Protein AF-A0A661BWH3-F1 (afdb_monomer)

Structure (mmCIF, N/CA/C/O backbone):
data_AF-A0A661BWH3-F1
#
_entry.id   AF-A0A661BWH3-F1
#
loop_
_atom_site.group_PDB
_atom_site.id
_atom_site.type_symbol
_atom_site.label_atom_id
_atom_site.label_alt_id
_atom_site.label_comp_id
_atom_site.label_asym_id
_atom_site.label_entity_id
_atom_site.label_seq_id
_atom_site.pdbx_PDB_ins_code
_atom_site.Cartn_x
_atom_site.Cartn_y
_atom_site.Cartn_z
_atom_site.occupancy
_atom_site.B_iso_or_equiv
_atom_site.auth_seq_id
_atom_site.auth_comp_id
_atom_site.auth_asym_id
_atom_site.auth_atom_id
_atom_site.pdbx_PDB_model_num
ATOM 1 N N . ILE A 1 1 ? 7.212 3.006 22.460 1.00 52.12 1 ILE A N 1
ATOM 2 C CA . ILE A 1 1 ? 6.122 2.023 22.640 1.00 52.12 1 ILE A CA 1
ATOM 3 C C . ILE A 1 1 ? 6.331 0.949 21.580 1.00 52.12 1 ILE A C 1
ATOM 5 O O . ILE A 1 1 ? 6.373 1.322 20.409 1.00 52.12 1 ILE A O 1
ATOM 9 N N . PRO A 1 2 ? 6.597 -0.314 21.955 1.00 55.12 2 PRO A N 1
ATOM 10 C CA . PRO A 1 2 ? 6.729 -1.405 20.990 1.00 55.12 2 PRO A CA 1
ATOM 11 C C . PRO A 1 2 ? 5.428 -1.551 20.197 1.00 55.12 2 PRO A C 1
ATOM 13 O O . PRO A 1 2 ? 4.349 -1.374 20.763 1.00 55.12 2 PRO A O 1
ATOM 16 N N . SER A 1 3 ? 5.517 -1.879 18.909 1.00 50.41 3 SER A N 1
ATOM 17 C CA . SER A 1 3 ? 4.348 -2.105 18.041 1.00 50.41 3 SER A CA 1
ATOM 18 C C . SER A 1 3 ? 3.361 -3.124 18.624 1.00 50.41 3 SER A C 1
ATOM 20 O O . SER A 1 3 ? 2.155 -3.008 18.409 1.00 50.41 3 SER A O 1
ATOM 22 N N . ASP A 1 4 ? 3.874 -4.057 19.429 1.00 53.78 4 ASP A N 1
ATOM 23 C CA . ASP A 1 4 ? 3.129 -5.093 20.141 1.00 53.78 4 ASP A CA 1
ATOM 24 C C . ASP A 1 4 ? 2.122 -4.541 21.163 1.00 53.78 4 ASP A C 1
ATOM 26 O O . ASP A 1 4 ? 1.112 -5.184 21.431 1.00 53.78 4 ASP A O 1
ATOM 30 N N . TYR A 1 5 ? 2.342 -3.339 21.710 1.00 62.94 5 TYR A N 1
ATOM 31 C CA . TYR A 1 5 ? 1.493 -2.776 22.769 1.00 62.94 5 TYR A CA 1
ATOM 32 C C . TYR A 1 5 ? 0.045 -2.539 22.312 1.00 62.94 5 TYR A C 1
ATOM 34 O O . TYR A 1 5 ? -0.905 -2.794 23.052 1.00 62.94 5 TYR A O 1
ATOM 42 N N . TYR A 1 6 ? -0.139 -2.067 21.079 1.00 60.41 6 TYR A N 1
ATOM 43 C CA . TYR A 1 6 ? -1.466 -1.730 20.553 1.00 60.41 6 TYR A CA 1
ATOM 44 C C . TYR A 1 6 ? -2.225 -2.959 20.050 1.00 60.41 6 TYR A C 1
ATOM 46 O O . TYR A 1 6 ? -3.440 -3.067 20.220 1.00 60.41 6 TYR A O 1
ATOM 54 N N . CYS A 1 7 ? -1.495 -3.921 19.495 1.00 65.94 7 CYS A N 1
ATOM 55 C CA . CYS A 1 7 ? -2.028 -5.232 19.147 1.00 65.94 7 CYS A CA 1
ATOM 56 C C . CYS A 1 7 ? -2.485 -6.012 20.381 1.00 65.94 7 CYS A C 1
ATOM 58 O O . CYS A 1 7 ? -3.556 -6.608 20.379 1.00 65.94 7 CYS A O 1
ATOM 60 N N . TYR A 1 8 ? -1.725 -5.920 21.473 1.00 57.06 8 TYR A N 1
ATOM 61 C CA . TYR A 1 8 ? -2.091 -6.523 22.748 1.00 57.06 8 TYR A CA 1
ATOM 62 C C . TYR A 1 8 ? -3.403 -5.954 23.318 1.00 57.06 8 TYR A C 1
ATOM 64 O O . TYR A 1 8 ? -4.205 -6.692 23.885 1.00 57.06 8 TYR A O 1
ATOM 72 N N . LYS A 1 9 ? -3.666 -4.651 23.136 1.00 60.38 9 LYS A N 1
ATOM 73 C CA . LYS A 1 9 ? -4.905 -4.009 23.611 1.00 60.38 9 LYS A CA 1
ATOM 74 C C . LYS A 1 9 ? -6.133 -4.254 22.728 1.00 60.38 9 LYS A C 1
ATOM 76 O O . LYS A 1 9 ? -7.235 -4.290 23.262 1.00 60.38 9 LYS A O 1
ATOM 81 N N . SER A 1 10 ? -5.967 -4.424 21.416 1.00 60.12 10 SER A N 1
ATOM 82 C CA . SER A 1 10 ? -7.090 -4.558 20.466 1.00 60.12 10 SER A CA 1
ATOM 83 C C . SER A 1 10 ? -7.701 -5.966 20.390 1.00 60.12 10 SER A C 1
ATOM 85 O O . SER A 1 10 ? -8.632 -6.167 19.623 1.00 60.12 10 SER A O 1
ATOM 87 N N . LYS A 1 11 ? -7.234 -6.931 21.203 1.00 61.91 11 LYS A N 1
ATOM 88 C CA . LYS A 1 11 ? -7.643 -8.358 21.268 1.00 61.91 11 LYS A CA 1
ATOM 89 C C . LYS A 1 11 ? -7.495 -9.171 19.970 1.00 61.91 11 LYS A C 1
ATOM 91 O O . LYS A 1 11 ? -7.250 -10.368 20.067 1.00 61.91 11 LYS A O 1
ATOM 96 N N . THR A 1 12 ? -7.541 -8.553 18.795 1.00 79.31 12 THR A N 1
ATOM 97 C CA . THR A 1 12 ? -7.317 -9.177 17.488 1.00 79.31 12 THR A CA 1
ATOM 98 C C . THR A 1 12 ? -6.720 -8.146 16.532 1.00 79.31 12 THR A C 1
ATOM 100 O O . THR A 1 12 ? -7.437 -7.356 15.929 1.00 79.31 12 THR A O 1
ATOM 103 N N . CYS A 1 13 ? -5.397 -8.120 16.396 1.00 86.56 13 CYS A N 1
ATOM 104 C CA . CYS A 1 13 ? -4.747 -7.396 15.305 1.00 86.56 13 CYS A CA 1
ATOM 105 C C . CYS A 1 13 ? -4.029 -8.399 14.399 1.00 86.56 13 CYS A C 1
ATOM 107 O O . CYS A 1 13 ? -3.525 -9.422 14.869 1.00 86.56 13 CYS A O 1
ATOM 109 N N . GLU A 1 14 ? -3.909 -8.056 13.125 1.00 90.81 14 GLU A N 1
ATOM 110 C CA . GLU A 1 14 ? -3.036 -8.743 12.178 1.00 90.81 14 GLU A CA 1
ATOM 111 C C . GLU A 1 14 ? -1.963 -7.774 11.702 1.00 90.81 14 GLU A C 1
ATOM 113 O O . GLU A 1 14 ? -2.196 -6.570 11.594 1.00 90.81 14 GLU A O 1
ATOM 118 N N . ARG A 1 15 ? -0.759 -8.283 11.447 1.00 91.12 15 ARG A N 1
ATOM 119 C CA . ARG A 1 15 ? 0.363 -7.467 10.987 1.00 91.12 15 ARG A CA 1
ATOM 120 C C . ARG A 1 15 ? 1.208 -8.211 9.980 1.00 91.12 15 ARG A C 1
ATOM 122 O O . ARG A 1 15 ? 1.342 -9.433 10.048 1.00 91.12 15 ARG A O 1
ATOM 129 N N . GLY A 1 16 ? 1.871 -7.448 9.131 1.00 93.31 16 GLY A N 1
ATOM 130 C CA . GLY A 1 16 ? 2.814 -7.998 8.183 1.00 93.31 16 GLY A CA 1
ATOM 131 C C . GLY A 1 16 ? 3.586 -6.922 7.452 1.00 93.31 16 GLY A C 1
ATOM 132 O O . GLY A 1 16 ? 3.469 -5.727 7.731 1.00 93.31 16 GLY A O 1
ATOM 133 N N . THR A 1 17 ? 4.392 -7.395 6.515 1.00 96.00 17 THR A N 1
ATOM 134 C CA . THR A 1 17 ? 5.105 -6.572 5.550 1.00 96.00 17 THR A CA 1
ATOM 135 C C . THR A 1 17 ? 4.737 -7.043 4.154 1.00 96.00 17 THR A C 1
ATOM 137 O O . THR A 1 17 ? 4.594 -8.252 3.923 1.00 96.00 17 THR A O 1
ATOM 140 N N . THR A 1 18 ? 4.553 -6.093 3.239 1.00 97.12 18 THR A N 1
ATOM 141 C CA . THR A 1 18 ? 4.164 -6.370 1.852 1.00 97.12 18 THR A CA 1
ATOM 142 C C . THR A 1 18 ? 4.810 -5.369 0.914 1.00 97.12 18 THR A C 1
ATOM 144 O O . THR A 1 18 ? 4.736 -4.159 1.138 1.00 97.12 18 THR A O 1
ATOM 147 N N . THR A 1 19 ? 5.418 -5.871 -0.161 1.00 97.00 19 THR A N 1
ATOM 148 C CA . THR A 1 19 ? 5.885 -5.030 -1.262 1.00 97.00 19 THR A CA 1
ATOM 149 C C . THR A 1 19 ? 4.802 -4.920 -2.329 1.00 97.00 19 THR A C 1
ATOM 151 O O . THR A 1 19 ? 4.602 -5.853 -3.104 1.00 97.00 19 THR A O 1
ATOM 154 N N . VAL A 1 20 ? 4.124 -3.771 -2.414 1.00 94.69 20 VAL A N 1
ATOM 155 C CA . VAL A 1 20 ? 3.158 -3.501 -3.490 1.00 94.69 20 VAL A CA 1
ATOM 156 C C . VAL A 1 20 ? 3.921 -3.152 -4.768 1.00 94.69 20 VAL A C 1
ATOM 158 O O . VAL A 1 20 ? 4.823 -2.306 -4.786 1.00 94.69 20 VAL A O 1
ATOM 161 N N . LEU A 1 21 ? 3.591 -3.850 -5.853 1.00 93.00 21 LEU A N 1
ATOM 162 C CA . LEU A 1 21 ? 4.326 -3.759 -7.110 1.00 93.00 21 LEU A CA 1
ATOM 163 C C . LEU A 1 21 ? 4.016 -2.459 -7.857 1.00 93.00 21 LEU A C 1
ATOM 165 O O . LEU A 1 21 ? 2.874 -2.037 -7.838 1.00 93.00 21 LEU A O 1
ATOM 169 N N . GLY A 1 22 ? 4.993 -1.891 -8.578 1.00 86.44 22 GLY A N 1
ATOM 170 C CA . GLY A 1 22 ? 4.876 -0.724 -9.475 1.00 86.44 22 GLY A CA 1
ATOM 171 C C . GLY A 1 22 ? 3.487 -0.098 -9.665 1.00 86.44 22 GLY A C 1
ATOM 172 O O . GLY A 1 22 ? 3.149 0.854 -8.978 1.00 86.44 22 GLY A O 1
ATOM 173 N N . THR A 1 23 ? 2.711 -0.590 -10.632 1.00 87.31 23 THR A N 1
ATOM 174 C CA . THR A 1 23 ? 1.285 -0.251 -10.754 1.00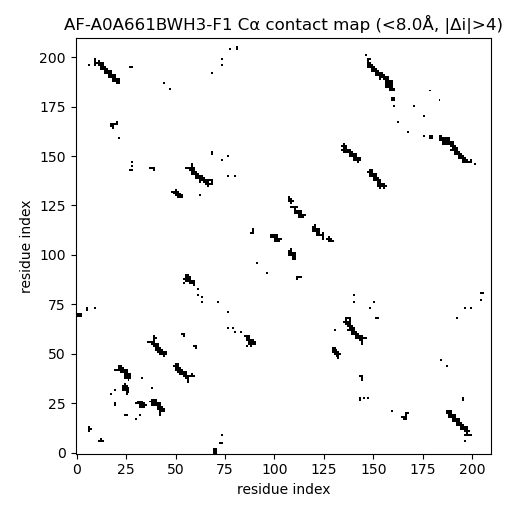 87.31 23 THR A CA 1
ATOM 175 C C . THR A 1 23 ? 0.482 -1.494 -10.407 1.00 87.31 23 THR A C 1
ATOM 177 O O . THR A 1 23 ? 0.499 -2.448 -11.185 1.00 87.31 23 THR A O 1
ATOM 180 N N . TRP A 1 24 ? -0.167 -1.512 -9.243 1.00 90.44 24 TRP A N 1
ATOM 181 C CA . TRP A 1 24 ? -0.857 -2.702 -8.737 1.00 90.44 24 TRP A CA 1
ATOM 182 C C . TRP A 1 24 ? -1.952 -2.350 -7.726 1.00 90.44 24 TRP A C 1
ATOM 184 O O . TRP A 1 24 ? -1.979 -1.243 -7.188 1.00 90.44 24 TRP A O 1
ATOM 194 N N . GLN A 1 25 ? -2.850 -3.299 -7.473 1.00 91.56 25 GLN A N 1
ATOM 195 C CA . GLN A 1 25 ? -3.913 -3.185 -6.476 1.00 91.56 25 GLN A CA 1
ATOM 196 C C . GLN A 1 25 ? -3.675 -4.146 -5.301 1.00 91.56 25 GLN A C 1
ATOM 198 O O . GLN A 1 25 ? -3.133 -5.238 -5.473 1.00 91.56 25 GLN A O 1
ATOM 203 N N . TRP A 1 26 ? -4.058 -3.741 -4.096 1.00 94.31 26 TRP A N 1
ATOM 204 C CA . TRP A 1 26 ? -3.809 -4.497 -2.874 1.00 94.31 26 TRP A CA 1
ATOM 205 C C . TRP A 1 26 ? -5.061 -4.565 -2.004 1.00 94.31 26 TRP A C 1
ATOM 207 O O . TRP A 1 26 ? -5.646 -3.538 -1.666 1.00 94.31 26 TRP A O 1
ATOM 217 N N . ASP A 1 27 ? -5.454 -5.789 -1.662 1.00 94.06 27 ASP A N 1
ATOM 218 C CA . ASP A 1 27 ? -6.437 -6.131 -0.635 1.00 94.06 27 ASP A CA 1
ATOM 219 C C . ASP A 1 27 ? -5.676 -6.279 0.693 1.00 94.06 27 ASP A C 1
ATOM 221 O O . ASP A 1 27 ? -4.863 -7.197 0.864 1.00 94.06 27 ASP A O 1
ATOM 225 N N . ILE A 1 28 ? -5.855 -5.305 1.587 1.00 94.38 28 ILE A N 1
ATOM 226 C CA . ILE A 1 28 ? -5.128 -5.208 2.859 1.00 94.38 28 ILE A CA 1
ATOM 227 C C . ILE A 1 28 ? -5.637 -6.279 3.819 1.00 94.38 28 ILE A C 1
ATOM 229 O O . ILE A 1 28 ? -4.840 -6.882 4.540 1.00 94.38 28 ILE A O 1
ATOM 233 N N . ASP A 1 29 ? -6.946 -6.532 3.804 1.00 91.38 29 ASP A N 1
ATOM 234 C CA . ASP A 1 29 ? -7.612 -7.472 4.701 1.00 91.38 29 ASP A CA 1
ATOM 235 C C . ASP A 1 29 ? -7.121 -8.907 4.526 1.00 91.38 29 ASP A C 1
ATOM 237 O O . ASP A 1 29 ? -6.934 -9.620 5.512 1.00 91.38 29 ASP A O 1
ATOM 241 N N . THR A 1 30 ? -6.896 -9.336 3.286 1.00 91.75 30 THR A N 1
ATOM 242 C CA . THR A 1 30 ? -6.384 -10.680 2.969 1.00 91.75 30 THR A CA 1
ATOM 243 C C . THR A 1 30 ? -4.885 -10.696 2.683 1.00 91.75 30 THR A C 1
ATOM 245 O O . THR A 1 30 ? -4.292 -11.761 2.489 1.00 91.75 30 THR A O 1
ATOM 248 N N . ASN A 1 31 ? -4.264 -9.516 2.656 1.00 93.88 31 ASN A N 1
ATOM 249 C CA . ASN A 1 31 ? -2.898 -9.295 2.213 1.00 93.88 31 ASN A CA 1
ATOM 250 C C . ASN A 1 31 ? -2.608 -9.892 0.819 1.00 93.88 31 ASN A C 1
ATOM 252 O O . ASN A 1 31 ? -1.592 -10.564 0.606 1.00 93.88 31 ASN A O 1
ATOM 256 N N . GLN A 1 32 ? -3.501 -9.653 -0.142 1.00 93.19 32 GLN A N 1
ATOM 257 C CA . GLN A 1 32 ? -3.372 -10.172 -1.503 1.00 93.19 32 GLN A CA 1
ATOM 258 C C . GLN A 1 32 ? -3.184 -9.062 -2.530 1.00 93.19 32 GLN A C 1
ATOM 260 O O . GLN A 1 32 ? -3.941 -8.098 -2.615 1.00 93.19 32 GLN A O 1
ATOM 265 N N . LEU A 1 33 ? -2.154 -9.225 -3.354 1.00 90.56 33 LEU A N 1
ATOM 266 C CA . LEU A 1 33 ? -1.897 -8.380 -4.510 1.00 90.56 33 LEU A CA 1
ATOM 267 C C . LEU A 1 33 ? -2.670 -8.926 -5.709 1.00 90.56 33 LEU A C 1
ATOM 269 O O . LEU A 1 33 ? -2.165 -9.775 -6.442 1.00 90.56 33 LEU A O 1
ATOM 273 N N . ALA A 1 34 ? -3.874 -8.418 -5.934 1.00 81.62 34 ALA A N 1
ATOM 274 C CA . ALA A 1 34 ? -4.769 -8.883 -6.986 1.00 81.62 34 ALA A CA 1
ATOM 275 C C . ALA A 1 34 ? -5.435 -7.705 -7.695 1.00 81.62 34 ALA A C 1
ATOM 277 O O . ALA A 1 34 ? -5.480 -6.608 -7.160 1.00 81.62 34 ALA A O 1
ATOM 278 N N . THR A 1 35 ? -5.960 -7.940 -8.894 1.00 73.75 35 THR A N 1
ATOM 279 C CA . THR A 1 35 ? -6.869 -7.011 -9.574 1.00 73.75 35 THR A CA 1
ATOM 280 C C . THR A 1 35 ? -8.298 -7.482 -9.322 1.00 73.75 35 THR A C 1
ATOM 282 O O . THR A 1 35 ? -8.835 -8.314 -10.050 1.00 73.75 35 THR A O 1
ATOM 285 N N . SER A 1 36 ? -8.892 -7.030 -8.219 1.00 75.88 36 SER A N 1
ATOM 286 C CA . SER A 1 36 ? -10.240 -7.433 -7.806 1.00 75.88 36 SER A CA 1
ATOM 287 C C . SER A 1 36 ? -11.021 -6.252 -7.236 1.00 75.88 36 SER A C 1
ATOM 289 O O . SER A 1 36 ? -10.453 -5.282 -6.730 1.00 75.88 36 SER A O 1
ATOM 291 N N . ARG A 1 37 ? -12.352 -6.394 -7.233 1.00 76.06 37 ARG A N 1
ATOM 292 C CA . ARG A 1 37 ? -13.276 -5.474 -6.546 1.00 76.06 37 ARG A CA 1
ATOM 293 C C . ARG A 1 37 ? -13.165 -5.520 -5.018 1.00 76.06 37 ARG A C 1
ATOM 295 O O . ARG A 1 37 ? -13.861 -4.778 -4.341 1.00 76.06 37 ARG A O 1
ATOM 302 N N . THR A 1 38 ? -12.344 -6.419 -4.478 1.00 82.38 38 THR A N 1
ATOM 303 C CA . THR A 1 38 ? -12.094 -6.529 -3.034 1.00 82.38 38 THR A CA 1
ATOM 304 C C . THR A 1 38 ? -10.841 -5.772 -2.613 1.00 82.38 38 THR A C 1
ATOM 306 O O . THR A 1 38 ? -10.538 -5.713 -1.430 1.00 82.38 38 THR A O 1
ATOM 309 N N . THR A 1 39 ? -10.106 -5.171 -3.551 1.00 88.38 39 THR A N 1
ATOM 310 C CA . THR A 1 39 ? -8.899 -4.409 -3.220 1.00 88.38 39 THR A CA 1
ATOM 311 C C . THR A 1 39 ? -9.245 -3.103 -2.517 1.00 88.38 39 THR A C 1
ATOM 313 O O . THR A 1 39 ? -10.277 -2.498 -2.799 1.00 88.38 39 THR A O 1
ATOM 316 N N . ASP A 1 40 ? -8.367 -2.666 -1.619 1.00 90.00 40 ASP A N 1
ATOM 317 C CA . ASP A 1 40 ? -8.525 -1.432 -0.847 1.00 90.00 40 ASP A CA 1
ATOM 318 C C . ASP A 1 40 ? -7.710 -0.287 -1.435 1.00 90.00 40 ASP A C 1
ATOM 320 O O . ASP A 1 40 ? -8.105 0.873 -1.361 1.00 90.00 40 ASP A O 1
ATOM 324 N N . LEU A 1 41 ? -6.542 -0.598 -2.001 1.00 90.50 41 LEU A N 1
ATOM 325 C CA . LEU A 1 41 ? -5.599 0.401 -2.486 1.00 90.50 41 LEU A CA 1
ATOM 326 C C . LEU A 1 41 ? -5.136 0.106 -3.902 1.00 90.50 41 LEU A C 1
ATOM 328 O O . LEU A 1 41 ? -4.761 -1.014 -4.234 1.00 90.50 41 LEU A O 1
ATOM 332 N N . TRP A 1 42 ? -5.041 1.164 -4.696 1.00 89.06 42 TRP A N 1
ATOM 333 C CA . TRP A 1 42 ? -4.282 1.208 -5.931 1.00 89.06 42 TRP A CA 1
ATOM 334 C C . TRP A 1 42 ? -2.999 2.014 -5.718 1.00 89.06 42 TRP A C 1
ATOM 336 O O . TRP A 1 42 ? -3.023 3.175 -5.301 1.00 89.06 42 TRP A O 1
ATOM 346 N N . TRP A 1 43 ? -1.866 1.383 -6.006 1.00 87.56 43 TRP A N 1
ATOM 347 C CA . TRP A 1 43 ? -0.554 2.012 -6.047 1.00 87.56 43 TRP A CA 1
ATOM 348 C C . TRP A 1 43 ? -0.170 2.247 -7.500 1.00 87.56 43 TRP A C 1
ATOM 350 O O . TRP A 1 43 ? -0.253 1.334 -8.325 1.00 87.56 43 TRP A O 1
ATOM 360 N N . SER A 1 44 ? 0.266 3.464 -7.815 1.00 83.69 44 SER A N 1
ATOM 361 C CA . SER A 1 44 ? 0.728 3.798 -9.154 1.00 83.69 44 SER A CA 1
ATOM 362 C C . SER A 1 44 ? 1.939 4.712 -9.147 1.00 83.69 44 SER A C 1
ATOM 364 O O . SER A 1 44 ? 2.067 5.652 -8.361 1.00 83.69 44 SER A O 1
ATOM 366 N N . HIS A 1 45 ? 2.823 4.447 -10.101 1.00 74.88 45 HIS A N 1
ATOM 367 C CA . HIS A 1 45 ? 3.956 5.290 -10.421 1.00 74.88 45 HIS A CA 1
ATOM 368 C C . HIS A 1 45 ? 3.627 6.150 -11.651 1.00 74.88 45 HIS A C 1
ATOM 370 O O . HIS A 1 45 ? 3.974 5.786 -12.780 1.00 74.88 45 HIS A O 1
ATOM 376 N N . THR A 1 46 ? 2.975 7.295 -11.435 1.00 69.31 46 THR A N 1
ATOM 377 C CA . THR A 1 46 ? 2.464 8.182 -12.496 1.00 69.31 46 THR A CA 1
ATOM 378 C C . THR A 1 46 ? 3.579 8.727 -13.398 1.00 69.31 46 THR A C 1
ATOM 380 O O . THR A 1 46 ? 3.437 8.751 -14.620 1.00 69.31 46 THR A O 1
ATOM 383 N N . ASN A 1 47 ? 4.721 9.130 -12.830 1.00 71.06 47 ASN A N 1
ATOM 384 C CA . ASN A 1 47 ? 5.925 9.527 -13.580 1.00 71.06 47 ASN A CA 1
ATOM 385 C C . ASN A 1 47 ? 7.185 9.383 -12.711 1.00 71.06 47 ASN A C 1
ATOM 387 O O . ASN A 1 47 ? 7.096 8.873 -11.606 1.00 71.06 47 ASN A O 1
ATOM 391 N N . HIS A 1 48 ? 8.363 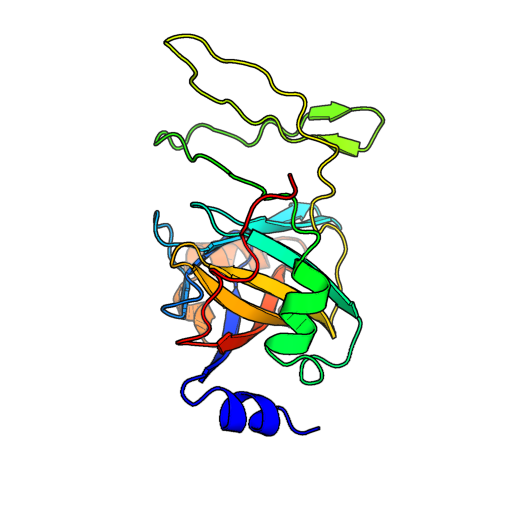9.804 -13.193 1.00 66.81 48 HIS A N 1
ATOM 392 C CA . HIS A 1 48 ? 9.652 9.654 -12.487 1.00 66.81 48 HIS A CA 1
ATOM 393 C C . HIS A 1 48 ? 9.658 10.166 -11.032 1.00 66.81 48 HIS A C 1
ATOM 395 O O . HIS A 1 48 ? 10.391 9.623 -10.204 1.00 66.81 48 HIS A O 1
ATOM 401 N N . ASN A 1 49 ? 8.824 11.161 -10.716 1.00 70.00 49 ASN A N 1
ATOM 402 C CA . ASN A 1 49 ? 8.804 11.837 -9.419 1.00 70.00 49 ASN A CA 1
ATOM 403 C C . ASN A 1 49 ? 7.480 11.662 -8.665 1.00 70.00 49 ASN A C 1
ATOM 405 O O . ASN A 1 49 ? 7.461 11.736 -7.437 1.00 70.00 49 ASN A O 1
ATOM 409 N N . GLU A 1 50 ? 6.387 11.426 -9.386 1.00 72.31 50 GLU A N 1
ATOM 410 C CA . GLU A 1 50 ? 5.042 11.331 -8.833 1.00 72.31 50 GLU A CA 1
ATOM 411 C C . GLU A 1 50 ? 4.629 9.874 -8.648 1.00 72.31 50 GLU A C 1
ATOM 413 O O . GLU A 1 50 ? 4.743 9.027 -9.539 1.00 72.31 50 GLU A O 1
ATOM 418 N N . ARG A 1 51 ? 4.140 9.616 -7.443 1.00 79.44 51 ARG A N 1
ATOM 419 C CA . ARG A 1 51 ? 3.712 8.325 -6.929 1.00 79.44 51 ARG A CA 1
ATOM 420 C C . ARG A 1 51 ? 2.422 8.545 -6.177 1.00 79.44 51 ARG A C 1
ATOM 422 O O . ARG A 1 51 ? 2.344 9.514 -5.429 1.00 79.44 51 ARG A O 1
ATOM 429 N N . GLU A 1 52 ? 1.454 7.668 -6.356 1.00 83.81 52 GLU A N 1
ATOM 430 C CA . GLU A 1 52 ? 0.110 7.870 -5.830 1.00 83.81 52 GLU A CA 1
ATOM 431 C C . GLU A 1 52 ? -0.376 6.589 -5.158 1.00 83.81 52 GLU A C 1
ATOM 433 O O . GLU A 1 52 ? -0.316 5.509 -5.745 1.00 83.81 52 GLU A O 1
ATOM 438 N N . MET A 1 53 ? -0.847 6.723 -3.916 1.00 86.44 53 MET A N 1
ATOM 439 C CA . MET A 1 53 ? -1.710 5.730 -3.277 1.00 86.44 53 MET A CA 1
ATOM 440 C C . MET A 1 53 ? -3.123 6.280 -3.277 1.00 86.44 53 MET A C 1
ATOM 442 O O . MET A 1 53 ? -3.368 7.366 -2.746 1.00 86.44 53 MET A O 1
ATOM 446 N N . VAL A 1 54 ? -4.023 5.525 -3.885 1.00 85.62 54 VAL A N 1
ATOM 447 C CA . VAL A 1 54 ? -5.420 5.896 -4.072 1.00 85.62 54 VAL A CA 1
ATOM 448 C C . VAL A 1 54 ? -6.257 4.782 -3.466 1.00 85.62 54 VAL A C 1
ATOM 450 O O . VAL A 1 54 ? -6.008 3.621 -3.790 1.00 85.62 54 VAL A O 1
ATOM 453 N N . PRO A 1 55 ? -7.215 5.078 -2.580 1.00 86.12 55 PRO A N 1
ATOM 454 C CA . PRO A 1 55 ? -8.107 4.046 -2.110 1.00 86.12 55 PRO A CA 1
ATOM 455 C C . PRO A 1 55 ? -9.142 3.732 -3.195 1.00 86.12 55 PRO A C 1
ATOM 457 O O . PRO A 1 55 ? -9.491 4.591 -4.009 1.00 86.12 55 PRO A O 1
ATOM 460 N N . VAL A 1 56 ? -9.595 2.487 -3.233 1.00 83.31 56 VAL A N 1
ATOM 461 C CA . VAL A 1 56 ? -10.535 1.972 -4.235 1.00 83.31 56 VAL A CA 1
ATOM 462 C C . VAL A 1 56 ? -11.622 1.141 -3.555 1.00 83.31 56 VAL A C 1
ATOM 464 O O . VAL A 1 56 ? -11.496 0.784 -2.386 1.00 83.31 56 VAL A O 1
ATOM 467 N N . ASN A 1 57 ? -12.713 0.865 -4.274 1.00 82.62 57 ASN A N 1
ATOM 468 C CA . ASN A 1 57 ? -13.808 -0.001 -3.818 1.00 82.62 57 ASN A CA 1
ATOM 469 C C . ASN A 1 57 ? -14.415 0.392 -2.456 1.00 82.62 57 ASN A C 1
ATOM 471 O O . ASN A 1 57 ? -14.798 -0.472 -1.676 1.00 82.62 57 ASN A O 1
ATOM 475 N N . GLY A 1 58 ? -14.502 1.691 -2.156 1.00 79.12 58 GLY A N 1
ATOM 476 C CA . GLY A 1 58 ? -15.073 2.190 -0.897 1.00 79.12 58 GLY A CA 1
ATOM 477 C C . GLY A 1 58 ? -14.109 2.214 0.293 1.00 79.12 58 GLY A C 1
ATOM 478 O O . GLY A 1 58 ? -14.527 2.556 1.395 1.00 79.12 58 GLY A O 1
ATOM 479 N N . ALA A 1 59 ? -12.830 1.892 0.086 1.00 85.94 59 ALA A N 1
ATOM 480 C CA . ALA A 1 59 ? -11.804 2.133 1.088 1.00 85.94 59 ALA A CA 1
ATOM 481 C C . ALA A 1 59 ? -11.492 3.633 1.238 1.00 85.94 59 ALA A C 1
ATOM 483 O O . ALA A 1 59 ? -11.791 4.471 0.384 1.00 85.94 59 ALA A O 1
ATOM 484 N N . PHE A 1 60 ? -10.799 3.961 2.320 1.00 86.25 60 PHE A N 1
ATOM 485 C CA . PHE A 1 60 ? -10.468 5.318 2.728 1.00 86.25 60 PHE A CA 1
ATOM 486 C C . PHE A 1 60 ? -9.010 5.388 3.155 1.00 86.25 60 PHE A C 1
ATOM 488 O O . PHE A 1 60 ? -8.542 4.497 3.850 1.00 86.25 60 PHE A O 1
ATOM 495 N N . ILE A 1 61 ? -8.280 6.450 2.800 1.00 88.12 61 ILE A N 1
ATOM 496 C CA . ILE A 1 61 ? -6.884 6.631 3.231 1.00 88.12 61 ILE A CA 1
ATOM 497 C C . ILE A 1 61 ? -6.572 8.087 3.584 1.00 88.12 61 ILE A C 1
ATOM 499 O O . ILE A 1 61 ? -6.969 9.013 2.881 1.00 88.12 61 ILE A O 1
ATOM 503 N N . LYS A 1 62 ? -5.819 8.294 4.668 1.00 87.81 62 LYS A N 1
ATOM 504 C CA . LYS A 1 62 ? -5.321 9.607 5.096 1.00 87.81 62 LYS A CA 1
ATOM 505 C C . LYS A 1 62 ? -3.905 9.479 5.629 1.00 87.81 62 LYS A C 1
ATOM 507 O O . LYS A 1 62 ? -3.612 8.613 6.450 1.00 87.81 62 LYS A O 1
ATOM 512 N N . ARG A 1 63 ? -3.005 10.368 5.207 1.00 88.88 63 ARG A N 1
ATOM 513 C CA . ARG A 1 63 ? -1.682 10.477 5.834 1.00 88.88 63 ARG A CA 1
ATOM 514 C C . ARG A 1 63 ? -1.832 11.122 7.204 1.00 88.88 63 ARG A C 1
ATOM 516 O O . ARG A 1 63 ? -2.337 12.234 7.307 1.00 88.88 63 ARG A O 1
ATOM 523 N N . ILE A 1 64 ? -1.350 10.442 8.236 1.00 88.88 64 ILE A N 1
ATOM 524 C CA . ILE A 1 64 ? -1.503 10.879 9.629 1.00 88.88 64 ILE A CA 1
ATOM 525 C C . ILE A 1 64 ? -0.186 11.300 10.285 1.00 88.88 64 ILE A C 1
ATOM 527 O O . ILE A 1 64 ? -0.213 11.983 11.310 1.00 88.88 64 ILE A O 1
ATOM 531 N N . ALA A 1 65 ? 0.962 10.907 9.717 1.00 89.75 65 ALA A N 1
ATOM 532 C CA . ALA A 1 65 ? 2.272 11.266 10.255 1.00 89.75 65 ALA A CA 1
ATOM 533 C C . ALA A 1 65 ? 3.444 11.086 9.272 1.00 89.75 65 ALA A C 1
ATOM 535 O O . ALA A 1 65 ? 3.319 10.528 8.176 1.00 89.75 65 ALA A O 1
ATOM 536 N N . GLN A 1 66 ? 4.616 11.541 9.725 1.00 90.75 66 GLN A N 1
ATOM 537 C CA . GLN A 1 66 ? 5.931 11.250 9.165 1.00 90.75 66 GLN A CA 1
ATOM 538 C C . GLN A 1 66 ? 6.860 10.769 10.293 1.00 90.75 66 GLN A C 1
ATOM 540 O O . GLN A 1 66 ? 7.136 11.505 11.238 1.00 90.75 66 GLN A O 1
ATOM 545 N N . GLY A 1 67 ? 7.380 9.553 10.158 1.00 85.75 67 GLY A N 1
ATOM 546 C CA . GLY A 1 67 ? 8.193 8.864 11.155 1.00 85.75 67 GLY A CA 1
ATOM 547 C C . GLY A 1 67 ? 7.359 8.125 12.207 1.00 85.75 67 GLY A C 1
ATOM 548 O O . G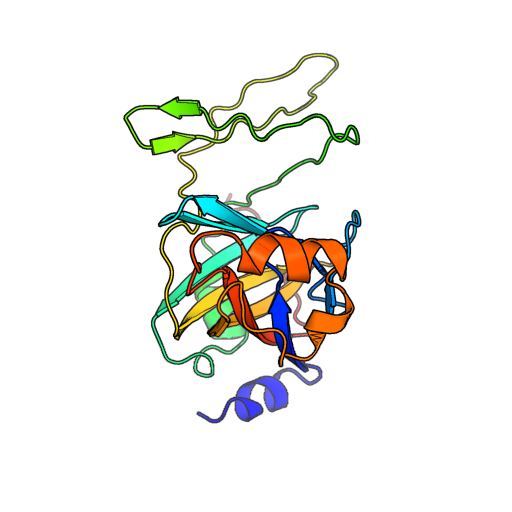LY A 1 67 ? 6.182 8.400 12.416 1.00 85.75 67 GLY A O 1
ATOM 549 N N . GLY A 1 68 ? 7.994 7.172 12.898 1.00 80.75 68 GLY A N 1
ATOM 550 C CA . GLY A 1 68 ? 7.379 6.482 14.033 1.00 80.75 68 GLY A CA 1
ATOM 551 C C . GLY A 1 68 ? 6.198 5.582 13.665 1.00 80.75 68 GLY A C 1
ATOM 552 O O . GLY A 1 68 ? 5.177 5.651 14.342 1.00 80.75 68 GLY A O 1
ATOM 553 N N . CYS A 1 69 ? 6.356 4.719 12.653 1.00 78.19 69 CYS A N 1
ATOM 554 C CA . CYS A 1 69 ? 5.352 3.755 12.173 1.00 78.19 69 CYS A CA 1
ATOM 555 C C . CYS A 1 69 ? 4.529 3.100 13.289 1.00 78.19 69 CYS A C 1
ATOM 557 O O . CYS A 1 69 ? 3.312 2.990 13.206 1.00 78.19 69 CYS A O 1
ATOM 559 N N . TYR A 1 70 ? 5.199 2.700 14.368 1.00 80.00 70 TYR A N 1
ATOM 560 C CA . TYR A 1 70 ? 4.602 1.925 15.449 1.00 80.00 70 TYR A CA 1
ATOM 561 C C . TYR A 1 70 ? 4.034 2.761 16.601 1.00 80.00 70 TYR A C 1
ATOM 563 O O . TYR A 1 70 ? 3.576 2.195 17.589 1.00 80.00 70 TYR A O 1
ATOM 571 N N . LYS A 1 71 ? 4.079 4.096 16.511 1.00 83.19 71 LYS A N 1
ATOM 572 C CA . LYS A 1 71 ? 3.625 4.992 17.587 1.00 83.19 71 LYS A CA 1
ATOM 573 C C . LYS A 1 71 ? 2.106 5.136 17.656 1.00 83.19 71 LYS A C 1
ATOM 575 O O . LYS A 1 71 ? 1.606 5.478 18.720 1.00 83.19 71 LYS A O 1
ATOM 580 N N . TYR A 1 72 ? 1.405 4.878 16.555 1.00 84.00 72 TYR A N 1
ATOM 581 C CA . TYR A 1 72 ? -0.029 5.135 16.417 1.00 84.00 72 TYR A CA 1
ATOM 582 C C . TYR A 1 72 ? -0.820 3.839 16.601 1.00 84.00 72 TYR A C 1
ATOM 584 O O . TYR A 1 72 ? -0.681 2.922 15.784 1.00 84.00 72 TYR A O 1
ATOM 592 N N . GLY A 1 73 ? -1.584 3.753 17.688 1.00 84.25 73 GLY A N 1
ATOM 593 C CA . GLY A 1 73 ? -2.575 2.712 17.920 1.00 84.25 73 GLY A CA 1
ATOM 594 C C . GLY A 1 73 ? -3.930 3.073 17.314 1.00 84.25 73 GLY A C 1
ATOM 595 O O . GLY A 1 73 ? -4.056 4.111 16.665 1.00 84.25 73 GLY A O 1
ATOM 596 N N . PRO A 1 74 ? -4.949 2.219 17.501 1.00 85.00 74 PRO A N 1
ATOM 597 C CA . PRO A 1 74 ? -6.252 2.426 16.878 1.00 85.00 74 PRO A CA 1
ATOM 598 C C . PRO A 1 74 ? -6.923 3.721 17.358 1.00 85.00 74 PRO A C 1
ATOM 600 O O . PRO A 1 74 ? -7.410 4.479 16.530 1.00 85.00 74 PRO A O 1
ATOM 603 N N . ASN A 1 75 ? -6.857 4.049 18.652 1.00 83.31 75 ASN A N 1
ATOM 604 C CA . ASN A 1 75 ? -7.455 5.280 19.183 1.00 83.31 75 ASN A CA 1
ATOM 605 C C . ASN A 1 75 ? -6.776 6.537 18.620 1.00 83.31 75 ASN A C 1
ATOM 607 O O . ASN A 1 75 ? -7.454 7.449 18.160 1.00 83.31 75 ASN A O 1
ATOM 611 N N . GLU A 1 76 ? -5.438 6.568 18.584 1.00 85.75 76 GLU A N 1
ATOM 612 C CA . GLU A 1 76 ? -4.691 7.709 18.041 1.00 85.75 76 GLU A CA 1
ATOM 613 C C . GLU A 1 76 ? -4.888 7.862 16.529 1.00 85.75 76 GLU A C 1
ATOM 615 O O . GLU A 1 76 ? -4.782 8.964 15.987 1.00 85.75 76 GLU A O 1
ATOM 620 N N . ILE A 1 77 ? -5.124 6.749 15.828 1.00 86.00 77 ILE A N 1
ATOM 621 C CA . ILE A 1 77 ? -5.512 6.770 14.422 1.00 86.00 77 ILE A CA 1
ATOM 622 C C . ILE A 1 77 ? -6.905 7.385 14.296 1.00 86.00 77 ILE A C 1
ATOM 624 O O . ILE A 1 77 ? -7.050 8.338 13.537 1.00 86.00 77 ILE A O 1
ATOM 628 N N . MET A 1 78 ? -7.890 6.907 15.059 1.00 81.00 78 MET A N 1
ATOM 629 C CA . MET A 1 78 ? -9.268 7.402 14.996 1.00 81.00 78 MET A CA 1
ATOM 630 C C . MET A 1 78 ? -9.369 8.897 15.285 1.00 81.00 78 MET A C 1
ATOM 632 O O . MET A 1 78 ? -9.965 9.622 14.499 1.00 81.00 78 MET A O 1
ATOM 636 N N . GLU A 1 79 ? -8.677 9.404 16.305 1.00 83.12 79 GLU A N 1
ATOM 637 C CA . GLU A 1 79 ? -8.617 10.849 16.581 1.00 83.12 79 GLU A CA 1
ATOM 638 C C . GLU A 1 79 ? -8.129 11.670 15.376 1.00 83.12 79 GLU A C 1
ATOM 640 O O . GLU A 1 79 ? -8.585 12.786 15.144 1.00 83.12 79 GLU A O 1
ATOM 645 N N . LYS A 1 80 ? -7.209 11.121 14.575 1.00 80.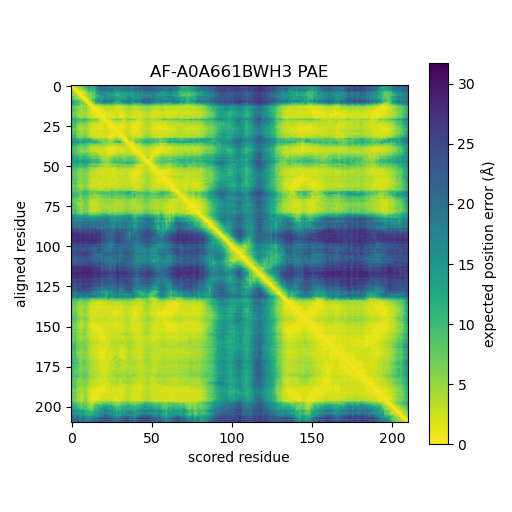44 80 LYS A N 1
ATOM 646 C CA . LYS A 1 80 ? -6.687 11.775 13.361 1.00 80.44 80 LYS A CA 1
ATOM 647 C C . LYS A 1 80 ? -7.578 11.565 12.137 1.00 80.44 80 LYS A C 1
ATOM 649 O O . LYS A 1 80 ? -7.437 12.282 11.136 1.00 80.44 80 LYS A O 1
ATOM 654 N N . VAL A 1 81 ? -8.449 10.568 12.204 1.00 74.44 81 VAL A N 1
ATOM 655 C CA . VAL A 1 81 ? -9.377 10.138 11.160 1.00 74.44 81 VAL A CA 1
ATOM 656 C C . VAL A 1 81 ? -10.750 10.785 11.345 1.00 74.44 81 VAL A C 1
ATOM 658 O O . VAL A 1 81 ? -11.418 10.930 10.342 1.00 74.44 81 VAL A O 1
ATOM 661 N N . ASN A 1 82 ? -11.135 11.279 12.526 1.00 65.56 82 ASN A N 1
ATOM 662 C CA . ASN A 1 82 ? -12.450 11.904 12.769 1.00 65.56 82 ASN A CA 1
ATOM 663 C C . ASN A 1 82 ? -12.794 13.079 11.824 1.00 65.56 82 ASN A C 1
ATOM 665 O O . ASN A 1 82 ? -13.962 13.328 11.567 1.00 65.56 82 ASN A O 1
ATOM 669 N N . ASP A 1 83 ? -11.800 13.732 11.211 1.00 62.62 83 ASP A N 1
ATOM 670 C CA . ASP A 1 83 ? -12.013 14.694 10.113 1.00 62.62 83 ASP A CA 1
ATOM 671 C C . ASP A 1 83 ? -11.986 14.026 8.720 1.00 62.62 83 ASP A C 1
ATOM 673 O O . ASP A 1 83 ? -11.442 14.584 7.757 1.00 62.62 83 ASP A O 1
ATOM 677 N N . PHE A 1 84 ? -12.440 12.778 8.597 1.00 59.97 84 PHE A N 1
ATOM 678 C CA . PHE A 1 84 ? -12.475 12.087 7.313 1.00 59.97 84 PHE A CA 1
ATOM 679 C C . PHE A 1 84 ? -13.578 12.704 6.473 1.00 59.97 84 PHE A C 1
ATOM 681 O O . PHE A 1 84 ? -14.759 12.522 6.737 1.00 59.97 84 PHE A O 1
ATOM 688 N N . THR A 1 85 ? -13.199 13.421 5.42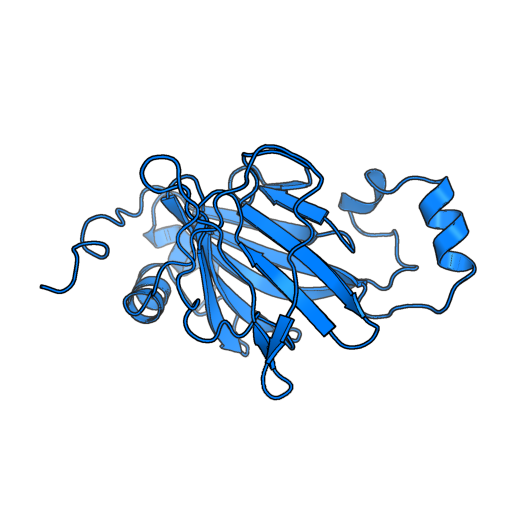0 1.00 49.25 85 THR A N 1
ATOM 689 C CA . THR A 1 85 ? -14.117 13.576 4.296 1.00 49.25 85 THR A CA 1
ATOM 690 C C . THR A 1 85 ? -13.950 12.316 3.443 1.00 49.25 85 THR A C 1
ATOM 692 O O . THR A 1 85 ? -12.859 12.132 2.892 1.00 49.25 85 THR A O 1
ATOM 695 N N . PRO A 1 86 ? -14.944 11.409 3.397 1.00 43.62 86 PRO A N 1
ATOM 696 C CA . PRO A 1 86 ? -14.837 10.167 2.648 1.00 43.62 86 PRO A CA 1
ATOM 697 C C . PRO A 1 86 ? -14.543 10.451 1.173 1.00 43.62 86 PRO A C 1
ATOM 699 O O . PRO A 1 86 ? -15.157 11.318 0.555 1.00 43.62 86 PRO A O 1
ATOM 702 N N . TYR A 1 87 ? -13.591 9.708 0.614 1.00 44.94 87 TYR A N 1
ATOM 703 C CA . TYR A 1 87 ? -13.352 9.651 -0.819 1.00 44.94 87 TYR A CA 1
ATOM 704 C C . TYR A 1 87 ? -13.944 8.344 -1.344 1.00 44.94 87 TYR A C 1
ATOM 706 O O . TYR A 1 87 ? -13.359 7.283 -1.157 1.00 44.94 87 TYR A O 1
ATOM 714 N N . ILE A 1 88 ? -15.131 8.415 -1.945 1.00 43.19 88 ILE A N 1
ATOM 715 C CA . ILE A 1 88 ? -15.784 7.260 -2.568 1.00 43.19 88 ILE A CA 1
ATOM 716 C C . ILE A 1 88 ? -15.360 7.245 -4.033 1.00 43.19 88 ILE A C 1
ATOM 718 O O . ILE A 1 88 ? -15.726 8.147 -4.772 1.00 43.19 88 ILE A O 1
ATOM 722 N N . VAL A 1 89 ? -14.596 6.242 -4.469 1.00 42.06 89 VAL A N 1
ATOM 723 C CA . VAL A 1 89 ? -14.438 5.941 -5.901 1.00 42.06 89 VAL A CA 1
ATOM 724 C C . VAL A 1 89 ? -15.438 4.853 -6.241 1.00 42.06 89 VAL A C 1
ATOM 726 O O . VAL A 1 89 ? -15.189 3.682 -5.955 1.00 42.06 89 VAL A O 1
ATOM 729 N N . GLU A 1 90 ? -16.573 5.224 -6.830 1.00 39.84 90 GLU A N 1
ATOM 730 C CA . GLU A 1 90 ? -17.447 4.235 -7.457 1.00 39.84 90 GLU A CA 1
ATOM 731 C C . GLU A 1 90 ? -16.770 3.739 -8.739 1.00 39.84 90 GLU A C 1
ATOM 733 O O . GLU A 1 90 ? -16.635 4.468 -9.726 1.00 39.84 90 GLU A O 1
ATOM 738 N N . GLU A 1 91 ? -16.284 2.497 -8.718 1.00 43.78 91 GLU A N 1
ATOM 739 C CA . GLU A 1 91 ? -15.737 1.866 -9.913 1.00 43.78 91 GLU A CA 1
ATOM 740 C C . GLU A 1 91 ? -16.903 1.392 -10.794 1.00 43.78 91 GLU A C 1
ATOM 742 O O . GLU A 1 91 ? -17.564 0.385 -10.530 1.00 43.78 91 GLU A O 1
ATOM 747 N N . ASN A 1 92 ? -17.174 2.148 -11.859 1.00 37.50 92 ASN A N 1
ATOM 748 C CA . ASN A 1 92 ? -18.002 1.678 -12.962 1.00 37.50 92 ASN A CA 1
ATOM 749 C C . ASN A 1 92 ? -17.270 0.501 -13.624 1.00 37.50 92 ASN A C 1
ATOM 751 O O . ASN A 1 92 ? -16.070 0.573 -13.880 1.00 37.50 92 ASN A O 1
ATOM 755 N N . THR A 1 93 ? -17.981 -0.591 -13.893 1.00 37.06 93 THR A N 1
ATOM 756 C CA . THR A 1 93 ? -17.438 -1.930 -14.193 1.00 37.06 93 THR A CA 1
ATOM 757 C C . THR A 1 93 ? -16.754 -2.077 -15.558 1.00 37.06 93 THR A C 1
ATOM 759 O O . THR A 1 93 ? -16.638 -3.188 -16.076 1.00 37.06 93 THR A O 1
ATOM 762 N N . ASP A 1 94 ? -16.332 -0.976 -16.164 1.00 36.72 94 ASP A N 1
ATOM 763 C CA . ASP A 1 94 ? -15.710 -0.933 -17.472 1.00 36.72 94 ASP A CA 1
ATOM 764 C C . ASP A 1 94 ? -14.276 -0.418 -17.317 1.00 36.72 94 ASP A C 1
ATOM 766 O O . ASP A 1 94 ? -14.032 0.711 -16.889 1.00 36.72 94 ASP A O 1
ATOM 770 N N . THR A 1 95 ? -13.314 -1.263 -17.681 1.00 35.66 95 THR A N 1
ATOM 771 C CA . THR A 1 95 ? -11.851 -1.046 -17.660 1.00 35.66 95 THR A CA 1
ATOM 772 C C . THR A 1 95 ? -11.352 0.198 -18.428 1.00 35.66 95 THR A C 1
ATOM 774 O O . THR A 1 95 ? -10.150 0.393 -18.605 1.00 35.66 95 THR A O 1
ATOM 777 N N . THR A 1 96 ? -12.260 1.046 -18.909 1.00 30.64 96 THR A N 1
ATOM 778 C CA . THR A 1 96 ? -12.031 2.235 -19.732 1.00 30.64 96 THR A CA 1
ATOM 779 C C . THR A 1 96 ? -12.161 3.562 -18.985 1.00 30.64 96 THR A C 1
ATOM 781 O O . THR A 1 96 ? -11.802 4.595 -19.562 1.00 30.64 96 THR A O 1
ATOM 784 N N . LEU A 1 97 ? -12.550 3.580 -17.703 1.00 37.41 97 LEU A N 1
ATOM 785 C CA . LEU A 1 97 ? -12.383 4.773 -16.865 1.00 37.41 97 LEU A CA 1
ATOM 786 C C . LEU A 1 97 ? -10.902 4.969 -16.524 1.00 37.41 97 LEU A C 1
ATOM 788 O O . LEU A 1 97 ? -10.420 4.722 -15.422 1.00 37.41 97 LEU A O 1
ATOM 792 N N . ARG A 1 98 ? -10.165 5.500 -17.504 1.00 36.81 98 ARG A N 1
ATOM 793 C CA . ARG A 1 98 ? -9.022 6.360 -17.218 1.00 36.81 98 ARG A CA 1
ATOM 794 C C . ARG A 1 98 ? -9.524 7.384 -16.207 1.00 36.81 98 ARG A C 1
ATOM 796 O O . ARG A 1 98 ? -10.407 8.167 -16.554 1.00 36.81 98 ARG A O 1
ATOM 803 N N . GLN A 1 99 ? -8.954 7.401 -15.000 1.00 43.72 99 GLN A N 1
ATOM 804 C CA . GLN A 1 99 ? -8.937 8.609 -14.180 1.00 43.72 99 GLN A CA 1
ATOM 805 C C . GLN A 1 99 ? -8.623 9.766 -15.124 1.00 43.72 99 GLN A C 1
ATOM 807 O O . GLN A 1 99 ? -7.502 9.875 -15.635 1.00 43.72 99 GLN A O 1
ATOM 812 N N . LYS A 1 100 ? -9.619 10.595 -15.436 1.00 39.78 100 LYS A N 1
ATOM 813 C CA . LYS A 1 100 ? -9.360 11.792 -16.212 1.00 39.78 100 LYS A CA 1
ATOM 814 C C . LYS A 1 100 ? -8.736 12.768 -15.231 1.00 39.78 1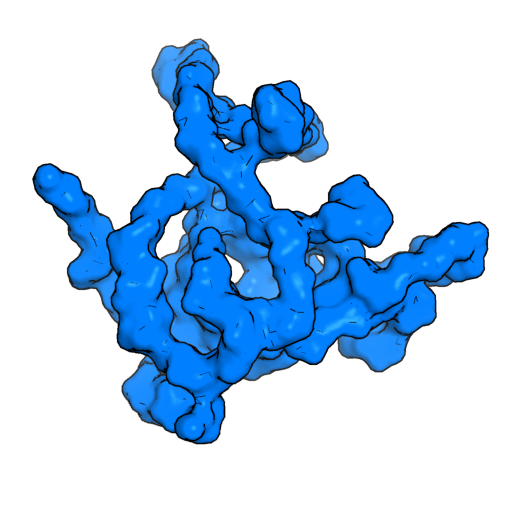00 LYS A C 1
ATOM 816 O O . LYS A 1 100 ? -9.424 13.531 -14.567 1.00 39.78 100 LYS A O 1
ATOM 821 N N . ARG A 1 101 ? -7.413 12.663 -15.091 1.00 40.75 101 ARG A N 1
ATOM 822 C CA . ARG A 1 101 ? -6.587 13.664 -14.425 1.00 40.75 101 ARG A CA 1
ATOM 823 C C . ARG A 1 101 ? -6.752 14.949 -15.225 1.00 40.75 101 ARG A C 1
ATOM 825 O O . ARG A 1 101 ? -6.113 15.121 -16.263 1.00 40.75 101 ARG A O 1
ATOM 832 N N . THR A 1 102 ? -7.624 15.832 -14.763 1.00 40.19 102 THR A N 1
ATOM 833 C CA . THR A 1 102 ? -7.726 17.183 -15.303 1.00 40.19 102 THR A CA 1
ATOM 834 C C . THR A 1 102 ? -6.795 18.052 -14.464 1.00 40.19 102 THR A C 1
ATOM 836 O O . THR A 1 102 ? -6.913 18.105 -13.243 1.00 40.19 102 THR A O 1
ATOM 839 N N . ILE A 1 103 ? -5.811 18.695 -15.094 1.00 39.72 103 ILE A N 1
ATOM 840 C CA . ILE A 1 103 ? -4.955 19.658 -14.395 1.00 39.72 103 ILE A CA 1
ATOM 841 C C . ILE A 1 103 ? -5.717 20.981 -14.349 1.00 39.72 103 ILE A C 1
ATOM 843 O O . ILE A 1 103 ? -5.855 21.647 -15.374 1.00 39.72 103 ILE A O 1
ATOM 847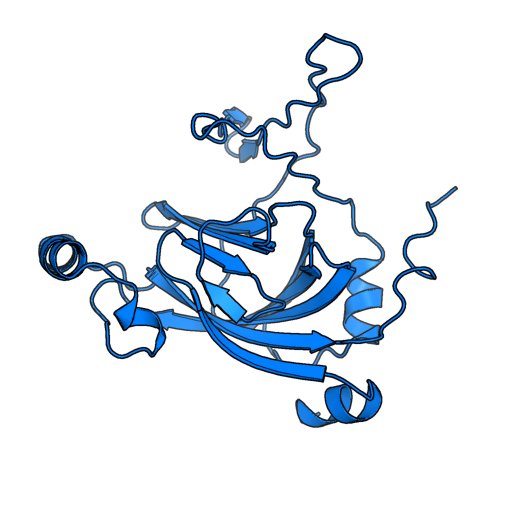 N N . LEU A 1 104 ? -6.211 21.356 -13.171 1.00 36.22 104 LEU A N 1
ATOM 848 C CA . LEU A 1 104 ? -6.823 22.660 -12.929 1.00 36.22 104 LEU A CA 1
ATOM 849 C C . LEU A 1 104 ? -5.855 23.478 -12.071 1.00 36.22 104 LEU A C 1
ATOM 851 O O . LEU A 1 104 ? -5.447 23.027 -11.004 1.00 36.22 104 LEU A O 1
ATOM 855 N N . ASN A 1 105 ? -5.444 24.661 -12.535 1.00 41.56 105 ASN A N 1
ATOM 856 C CA . ASN A 1 105 ? -4.497 25.533 -11.820 1.00 41.56 105 ASN A CA 1
ATOM 857 C C . ASN A 1 105 ? -3.202 24.817 -11.374 1.00 41.56 105 ASN A C 1
ATOM 859 O O . ASN A 1 105 ? -2.740 24.993 -10.248 1.00 41.56 105 ASN A O 1
ATOM 863 N N . SER A 1 106 ? -2.629 23.981 -12.249 1.00 37.09 106 SER A N 1
ATOM 864 C CA . SER A 1 106 ? -1.420 23.178 -11.979 1.00 37.09 106 SER A CA 1
ATOM 865 C C . SER A 1 106 ? -1.563 22.117 -10.880 1.00 37.09 106 SER A C 1
ATOM 867 O O . SER A 1 106 ? -0.561 21.555 -10.440 1.00 37.09 106 SER A O 1
ATOM 869 N N . LYS A 1 107 ? -2.789 21.801 -10.456 1.00 38.94 107 LYS A N 1
ATOM 870 C CA . LYS A 1 107 ? -3.077 20.742 -9.488 1.00 38.94 107 LYS A CA 1
ATOM 871 C C . LYS A 1 107 ? -3.864 19.610 -10.152 1.00 38.94 107 LYS A C 1
ATOM 873 O O . LYS A 1 107 ? -4.728 19.882 -10.989 1.00 38.94 107 LYS A O 1
ATOM 878 N N . PRO A 1 108 ? -3.565 18.340 -9.828 1.00 39.41 108 PRO A N 1
ATOM 879 C CA . PRO A 1 108 ? -4.376 17.224 -10.289 1.00 39.41 108 PRO A CA 1
ATOM 880 C C . PRO A 1 108 ? -5.762 17.311 -9.644 1.00 39.41 108 PRO A C 1
ATOM 882 O O . PRO A 1 108 ? -5.884 17.303 -8.424 1.00 39.41 108 PRO A O 1
ATOM 885 N N . VAL A 1 109 ? -6.800 17.401 -10.470 1.00 41.72 109 VAL A N 1
ATOM 886 C CA . VAL A 1 109 ? -8.193 17.234 -10.059 1.00 41.72 109 VAL A CA 1
ATOM 887 C C . VAL A 1 109 ? -8.689 15.929 -10.666 1.00 41.72 109 VAL A C 1
ATOM 889 O O . VAL A 1 109 ? -8.476 15.662 -11.853 1.00 41.72 109 VAL A O 1
ATOM 892 N N . TYR A 1 110 ? -9.324 15.107 -9.838 1.00 49.28 110 TYR A N 1
ATOM 893 C CA . TYR A 1 110 ? -9.944 13.858 -10.260 1.00 49.28 110 TYR A CA 1
ATOM 894 C C . TYR A 1 110 ? -11.451 14.091 -10.332 1.00 49.28 110 TYR A C 1
ATOM 896 O O . TYR A 1 110 ? -12.033 14.669 -9.417 1.00 49.28 110 TYR A O 1
ATOM 904 N N . GLU A 1 111 ? -12.067 13.688 -11.437 1.00 43.03 111 GLU A N 1
ATOM 905 C CA . GLU A 1 111 ? -13.511 13.799 -11.644 1.00 43.03 111 GLU A CA 1
ATOM 906 C C . GLU A 1 111 ? -14.189 12.518 -11.137 1.00 43.03 111 GLU A C 1
ATOM 908 O O . GLU A 1 111 ? -13.862 11.426 -11.608 1.00 43.03 111 GLU A O 1
ATOM 913 N N . LEU A 1 112 ? -15.121 12.649 -10.185 1.00 41.00 112 LEU A N 1
ATOM 914 C CA . LEU A 1 112 ? -16.053 11.581 -9.829 1.00 41.00 112 LEU A CA 1
ATOM 915 C C . LEU A 1 112 ? -17.291 11.701 -10.720 1.00 41.00 112 LEU A C 1
ATOM 917 O O . LEU A 1 112 ? -17.862 12.784 -10.845 1.00 41.00 112 LEU A O 1
ATOM 921 N N . ASN A 1 113 ? -17.711 10.596 -11.329 1.00 39.31 113 ASN A N 1
ATOM 922 C CA . ASN A 1 113 ? -18.967 10.532 -12.066 1.00 39.31 113 ASN A CA 1
ATOM 923 C C . ASN A 1 113 ? -19.991 9.796 -11.198 1.00 39.31 113 ASN A C 1
ATOM 925 O O . ASN A 1 113 ? -19.986 8.570 -11.186 1.00 39.31 113 ASN A O 1
ATOM 929 N N . GLU A 1 114 ? -20.862 10.523 -10.497 1.00 37.22 114 GLU A N 1
ATOM 930 C CA . GLU A 1 114 ? -22.018 9.914 -9.828 1.00 37.22 114 GLU A CA 1
ATOM 931 C C . GLU A 1 114 ? -23.173 9.749 -10.826 1.00 37.22 114 GLU A C 1
ATOM 933 O O . GLU A 1 114 ? -23.528 10.676 -11.569 1.00 37.22 114 GLU A O 1
ATOM 938 N N . LEU A 1 115 ? -23.772 8.558 -10.840 1.00 35.06 115 LEU A N 1
ATOM 939 C CA . LEU A 1 115 ? -24.968 8.243 -11.619 1.00 35.06 115 LEU A CA 1
ATOM 940 C C . LEU A 1 115 ? -26.197 8.532 -10.748 1.00 35.06 115 LEU A C 1
ATOM 942 O O . LEU A 1 115 ? -26.636 7.688 -9.973 1.00 35.06 115 LEU A O 1
ATOM 946 N N . ILE A 1 116 ? -26.767 9.732 -10.872 1.00 37.72 116 ILE A N 1
ATOM 947 C CA . ILE A 1 116 ? -27.981 10.111 -10.139 1.00 37.72 116 ILE A CA 1
ATOM 948 C C . ILE A 1 116 ? -29.146 10.127 -11.131 1.00 37.72 116 ILE A C 1
ATOM 950 O O . ILE A 1 116 ? -29.168 10.928 -12.062 1.00 37.72 116 ILE A O 1
ATOM 954 N N . ASN A 1 117 ? -30.123 9.233 -10.946 1.00 35.50 117 ASN A N 1
ATOM 955 C CA . ASN A 1 117 ? -31.392 9.213 -11.691 1.00 35.50 117 ASN A CA 1
ATOM 956 C C . ASN A 1 117 ? -31.248 9.355 -13.223 1.00 35.50 117 ASN A C 1
ATOM 958 O O . ASN A 1 117 ? -31.898 10.193 -13.846 1.00 35.50 117 ASN A O 1
ATOM 962 N N . GLY A 1 118 ? -30.389 8.543 -13.847 1.00 39.69 118 GLY A N 1
ATOM 963 C CA . GLY A 1 118 ? -30.256 8.507 -15.310 1.00 39.69 118 GLY A CA 1
ATOM 964 C C . GLY A 1 118 ? -29.505 9.691 -15.935 1.00 39.69 118 GLY A C 1
ATOM 965 O O . GLY A 1 118 ? -29.496 9.814 -17.159 1.00 39.69 118 GLY A O 1
ATOM 966 N N . GLY A 1 119 ? -28.847 10.533 -15.130 1.00 33.00 119 GLY A N 1
ATOM 967 C CA . GLY A 1 119 ? -27.947 11.590 -15.589 1.00 33.00 119 GLY A CA 1
ATOM 968 C C . GLY A 1 119 ? -26.652 11.638 -14.773 1.00 33.00 119 GLY A C 1
ATOM 969 O O . GLY A 1 119 ? -26.654 11.423 -13.564 1.00 33.00 119 GLY A O 1
ATOM 970 N N . PHE A 1 120 ? -25.527 11.918 -15.435 1.00 39.75 120 PHE A N 1
ATOM 971 C CA . PHE A 1 120 ? -24.252 12.156 -14.754 1.00 39.75 120 PHE A CA 1
ATOM 972 C C . PHE A 1 120 ? -24.284 13.529 -14.078 1.00 39.75 120 PHE A C 1
ATOM 974 O O . PHE A 1 120 ? -24.323 14.555 -14.765 1.00 39.75 120 PHE A O 1
ATOM 981 N N . SER A 1 121 ? -24.253 13.557 -12.745 1.00 36.69 121 SER A N 1
ATOM 982 C CA . SER A 1 121 ? -24.074 14.800 -11.993 1.00 36.69 121 SER A CA 1
ATOM 983 C C . SER A 1 121 ? -22.582 15.046 -11.784 1.00 36.69 121 SER A C 1
ATOM 985 O O . SER A 1 121 ? -21.871 14.205 -11.239 1.00 36.69 121 SER A O 1
ATOM 987 N N . LYS A 1 122 ? -22.089 16.199 -12.246 1.00 43.09 122 LYS A N 1
ATOM 988 C CA . LYS A 1 122 ? -20.698 16.621 -12.040 1.00 43.09 122 LYS A CA 1
ATOM 989 C C . LYS A 1 122 ? -20.598 17.321 -10.693 1.00 43.09 122 LYS A C 1
ATOM 991 O O . LYS A 1 122 ? -20.849 18.524 -10.617 1.00 43.09 122 LYS A O 1
ATOM 996 N N . GLN A 1 123 ? -20.222 16.601 -9.644 1.00 37.03 123 GLN A N 1
ATOM 997 C CA . GLN A 1 123 ? -19.814 17.272 -8.416 1.00 37.03 123 GLN A CA 1
ATOM 998 C C . GLN A 1 123 ? -18.364 17.756 -8.562 1.00 37.03 123 GLN A C 1
ATOM 1000 O O . GLN A 1 123 ? -17.497 16.971 -8.958 1.00 37.03 123 GLN A O 1
ATOM 1005 N N . PRO A 1 124 ? -18.059 19.038 -8.281 1.00 34.81 124 PRO A N 1
ATOM 1006 C CA . PRO A 1 124 ? -16.681 19.475 -8.154 1.00 34.81 124 PRO A CA 1
ATOM 1007 C C . PRO A 1 124 ? -16.091 18.751 -6.950 1.00 34.81 124 PRO A C 1
ATOM 1009 O O . PRO A 1 124 ? -16.402 19.062 -5.800 1.00 34.81 124 PRO A O 1
ATOM 1012 N N . VAL A 1 125 ? -15.260 17.751 -7.223 1.00 43.28 125 VAL A N 1
ATOM 1013 C CA . VAL A 1 125 ? -14.567 17.026 -6.171 1.00 43.28 125 VAL A CA 1
ATOM 1014 C C . VAL A 1 125 ? -13.671 18.030 -5.456 1.00 43.28 125 VAL A C 1
ATOM 1016 O O . VAL A 1 125 ? -12.786 18.638 -6.066 1.00 43.28 125 VAL A O 1
ATOM 1019 N N . LYS A 1 126 ? -13.967 18.261 -4.173 1.00 40.78 126 LYS A N 1
ATOM 1020 C CA . LYS A 1 126 ? -13.194 19.126 -3.279 1.00 40.78 126 LYS A CA 1
ATOM 1021 C C . LYS A 1 126 ? -11.726 18.744 -3.436 1.00 40.78 126 LYS A C 1
ATOM 1023 O O . LYS A 1 126 ? -11.389 17.584 -3.237 1.00 40.78 126 LYS A O 1
ATOM 1028 N N . GLU A 1 127 ? -10.921 19.711 -3.875 1.00 37.41 127 GLU A N 1
ATOM 1029 C CA . GLU A 1 127 ? -9.508 19.607 -4.249 1.00 37.41 127 GLU A CA 1
ATOM 1030 C C . GLU A 1 127 ? -8.806 18.391 -3.625 1.00 37.41 127 GLU A C 1
ATOM 1032 O O . GLU A 1 127 ? -8.363 18.413 -2.476 1.00 37.41 127 GLU A O 1
ATOM 1037 N N . MET A 1 128 ? -8.752 17.298 -4.385 1.00 49.88 128 MET A N 1
ATOM 1038 C CA . MET A 1 128 ? -8.118 16.078 -3.918 1.00 49.88 128 MET A CA 1
ATOM 1039 C C . MET A 1 128 ? -6.633 16.246 -4.108 1.00 49.88 128 MET A C 1
ATOM 1041 O O . MET A 1 128 ? -6.140 16.215 -5.233 1.00 49.88 128 MET A O 1
ATOM 1045 N N . MET A 1 129 ? -5.903 16.420 -3.015 1.00 44.72 129 MET A N 1
ATOM 1046 C CA . MET A 1 129 ? -4.482 16.149 -3.084 1.00 44.72 129 MET A CA 1
ATOM 1047 C C . MET A 1 129 ? -4.364 14.628 -3.111 1.00 44.72 129 MET A C 1
ATOM 1049 O O . MET A 1 129 ? -4.655 14.000 -2.087 1.00 44.72 129 MET A O 1
ATOM 1053 N N . PRO A 1 130 ? -3.954 14.003 -4.233 1.00 53.19 130 PRO A N 1
ATOM 1054 C CA . PRO A 1 130 ? -3.476 12.639 -4.136 1.00 53.19 130 PRO A CA 1
ATOM 1055 C C . PRO A 1 130 ? -2.418 12.639 -3.036 1.00 53.19 130 PRO A C 1
ATOM 1057 O O . PRO A 1 130 ? -1.764 13.661 -2.780 1.00 53.19 130 PRO A O 1
ATOM 1060 N N . LEU A 1 131 ? -2.211 11.503 -2.380 1.00 57.34 131 LEU A N 1
ATOM 1061 C CA . LEU A 1 131 ? -1.033 11.327 -1.540 1.00 57.34 131 LEU A CA 1
ATOM 1062 C C . LEU A 1 131 ? 0.190 11.215 -2.464 1.00 57.34 131 LEU A C 1
ATOM 1064 O O . LEU A 1 131 ? 0.891 10.215 -2.488 1.00 57.34 131 LEU A O 1
ATOM 1068 N N . SER A 1 132 ? 0.403 12.232 -3.291 1.00 59.66 132 SER A N 1
ATOM 1069 C CA . SER A 1 132 ? 1.574 12.455 -4.094 1.00 59.66 132 SER A CA 1
ATOM 1070 C C . SER A 1 132 ? 2.639 13.016 -3.176 1.00 59.66 132 SER A C 1
ATOM 1072 O O . SER A 1 132 ? 2.387 13.954 -2.420 1.00 59.66 132 SER A O 1
ATOM 1074 N N . VAL A 1 133 ? 3.839 12.448 -3.261 1.00 69.00 133 VAL A N 1
ATOM 1075 C CA . VAL A 1 133 ? 5.014 12.853 -2.477 1.00 69.00 133 VAL A CA 1
ATOM 1076 C C . VAL A 1 133 ? 4.947 12.405 -1.011 1.00 69.00 133 VAL A C 1
ATOM 1078 O O . VAL A 1 133 ? 4.815 13.184 -0.063 1.00 69.00 133 VAL A O 1
ATOM 1081 N N . PHE A 1 134 ? 5.134 11.105 -0.805 1.00 77.44 134 PHE A N 1
ATOM 1082 C CA . PHE A 1 134 ? 5.486 10.546 0.495 1.00 77.44 134 PHE A CA 1
ATOM 1083 C C . PHE A 1 134 ? 6.816 9.791 0.415 1.00 77.44 134 PHE A C 1
ATOM 1085 O O . PHE A 1 134 ? 7.259 9.358 -0.650 1.00 77.44 134 PHE A O 1
ATOM 1092 N N . LYS A 1 135 ? 7.481 9.679 1.563 1.00 87.69 135 LYS A N 1
ATOM 1093 C CA . LYS A 1 135 ? 8.805 9.061 1.714 1.00 87.69 135 LYS A CA 1
ATOM 1094 C C . LYS A 1 135 ? 8.771 7.975 2.780 1.00 87.69 135 LYS A C 1
ATOM 1096 O O . LYS A 1 135 ? 7.777 7.851 3.498 1.00 87.69 135 LYS A O 1
ATOM 1101 N N . GLU A 1 136 ? 9.869 7.246 2.915 1.00 92.06 136 GLU A N 1
ATOM 1102 C CA . GLU A 1 136 ? 10.071 6.315 4.023 1.00 92.06 136 GLU A CA 1
ATOM 1103 C C . GLU A 1 136 ? 9.718 6.962 5.375 1.00 92.06 136 GLU A C 1
ATOM 1105 O O . GLU A 1 136 ? 9.974 8.147 5.617 1.00 92.06 136 GLU A O 1
ATOM 1110 N N . GLY A 1 137 ? 9.036 6.200 6.223 1.00 92.19 137 GLY A N 1
ATOM 1111 C CA . GLY A 1 137 ? 8.447 6.618 7.486 1.00 92.19 137 GLY A CA 1
ATOM 1112 C C . GLY A 1 137 ? 7.081 7.299 7.373 1.00 92.19 137 GLY A C 1
ATOM 1113 O O . GLY A 1 137 ? 6.516 7.641 8.407 1.00 92.19 137 GLY A O 1
ATOM 1114 N N . SER A 1 138 ? 6.532 7.539 6.180 1.00 92.56 138 SER A N 1
ATOM 1115 C CA . SER A 1 138 ? 5.166 8.081 6.070 1.00 92.56 138 SER A CA 1
ATOM 1116 C C . SER A 1 138 ? 4.155 7.085 6.631 1.00 92.56 138 SER A C 1
ATOM 1118 O O . SER A 1 138 ? 4.226 5.903 6.303 1.00 92.56 138 SER A O 1
ATOM 1120 N N . VAL A 1 139 ? 3.228 7.567 7.463 1.00 93.12 139 VAL A N 1
ATOM 1121 C CA . VAL A 1 139 ? 2.205 6.735 8.113 1.00 93.12 139 VAL A CA 1
ATOM 1122 C C . VAL A 1 139 ? 0.827 7.140 7.618 1.00 93.12 139 VAL A C 1
ATOM 1124 O O . VAL A 1 139 ? 0.488 8.329 7.605 1.00 93.12 139 VAL A O 1
ATOM 1127 N N . PHE A 1 140 ? 0.032 6.143 7.257 1.00 92.62 140 PHE A N 1
ATOM 1128 C CA . PHE A 1 140 ? -1.324 6.290 6.762 1.00 92.62 140 PHE A CA 1
ATOM 1129 C C . PHE A 1 140 ? -2.300 5.550 7.666 1.00 92.62 140 PHE A C 1
ATOM 1131 O O . PHE A 1 140 ? -2.021 4.443 8.129 1.00 92.62 140 PHE A O 1
ATOM 1138 N N . ALA A 1 141 ? -3.436 6.189 7.898 1.00 92.00 141 ALA A N 1
ATOM 1139 C CA . ALA A 1 141 ? -4.642 5.555 8.382 1.00 92.00 141 ALA A CA 1
ATOM 1140 C C . ALA A 1 141 ? -5.466 5.114 7.179 1.00 92.00 141 ALA A C 1
ATOM 1142 O O . ALA A 1 141 ? -5.601 5.884 6.224 1.00 92.00 141 ALA A O 1
ATOM 1143 N N . VAL A 1 142 ? -6.002 3.904 7.241 1.00 91.69 142 VAL A N 1
ATOM 1144 C CA . VAL A 1 142 ? -6.877 3.338 6.223 1.00 91.69 142 VAL A CA 1
ATOM 1145 C C . VAL A 1 142 ? -8.127 2.790 6.894 1.00 91.69 142 VAL A C 1
ATOM 1147 O O . VAL A 1 142 ? -8.018 2.163 7.942 1.00 91.69 142 VAL A O 1
ATOM 1150 N N . ILE A 1 143 ? -9.293 3.014 6.298 1.00 90.25 143 ILE A N 1
ATOM 1151 C CA . ILE A 1 143 ? -10.477 2.192 6.566 1.00 90.25 143 ILE A CA 1
ATOM 1152 C C . ILE A 1 143 ? -10.659 1.330 5.319 1.00 90.25 143 ILE A C 1
ATOM 1154 O O . ILE A 1 143 ? -10.768 1.874 4.220 1.00 90.25 143 ILE A O 1
ATOM 1158 N N . THR A 1 144 ? -10.584 0.009 5.468 1.00 91.38 144 THR A N 1
ATOM 1159 C CA . THR A 1 144 ? -10.718 -0.929 4.345 1.00 91.38 144 THR A CA 1
ATOM 1160 C C . THR A 1 144 ? -12.154 -0.945 3.829 1.00 91.38 144 THR A C 1
ATOM 1162 O O . THR A 1 144 ? -13.075 -0.477 4.505 1.00 91.38 144 THR A O 1
ATOM 1165 N N . ASN A 1 145 ? -12.373 -1.505 2.644 1.00 86.38 145 ASN A N 1
ATOM 1166 C CA . ASN A 1 145 ? -13.718 -1.671 2.092 1.00 86.38 145 ASN A CA 1
ATOM 1167 C C . ASN A 1 145 ? -14.607 -2.607 2.942 1.00 86.38 145 ASN A C 1
ATOM 1169 O O . ASN A 1 145 ? -15.831 -2.544 2.853 1.00 86.38 145 ASN A O 1
ATOM 1173 N N . GLN A 1 146 ? -14.005 -3.419 3.819 1.00 88.38 146 GLN A N 1
ATOM 1174 C CA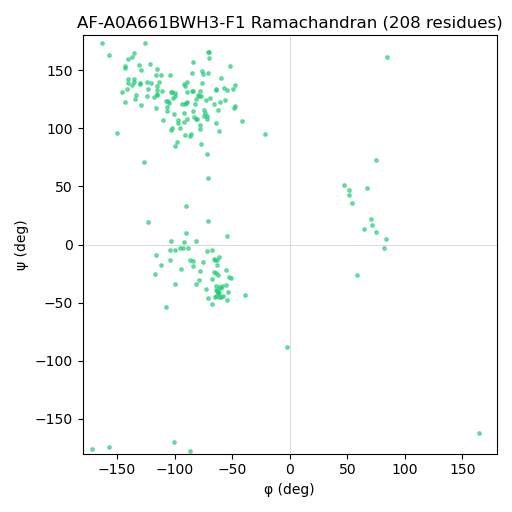 . GLN A 1 146 ? -14.694 -4.245 4.819 1.00 88.38 146 GLN A CA 1
ATOM 1175 C C . GLN A 1 146 ? -14.898 -3.515 6.157 1.00 88.38 146 GLN A C 1
ATOM 1177 O O . GLN A 1 146 ? -15.245 -4.136 7.166 1.00 88.38 146 GLN A O 1
ATOM 1182 N N . GLY A 1 147 ? -14.637 -2.206 6.199 1.00 87.50 147 GLY A N 1
ATOM 1183 C CA . GLY A 1 147 ? -14.792 -1.378 7.390 1.00 87.50 147 GLY A CA 1
ATOM 1184 C C . GLY A 1 147 ? -13.760 -1.663 8.481 1.00 87.50 147 GLY A C 1
ATOM 1185 O O . GLY A 1 147 ? -14.024 -1.386 9.647 1.00 87.50 147 GLY A O 1
ATOM 1186 N N . GLN A 1 148 ? -12.601 -2.241 8.151 1.00 89.88 148 GLN A N 1
ATOM 1187 C CA . GLN A 1 148 ? -11.548 -2.468 9.141 1.00 89.88 148 GLN A CA 1
ATOM 1188 C C . GLN A 1 148 ? -10.623 -1.265 9.225 1.00 89.88 148 GLN A C 1
ATOM 1190 O O . GLN A 1 148 ? -10.227 -0.689 8.213 1.00 89.88 148 GLN A O 1
ATOM 1195 N N . LEU A 1 149 ? -10.218 -0.911 10.443 1.00 91.12 149 LEU A N 1
ATOM 1196 C CA . LEU A 1 149 ? -9.193 0.100 10.630 1.00 91.12 149 LEU A CA 1
ATOM 1197 C C . LEU A 1 149 ? -7.819 -0.516 10.371 1.00 91.12 149 LEU A C 1
ATOM 1199 O O . LEU A 1 149 ? -7.440 -1.505 10.996 1.00 91.12 149 LEU A O 1
ATOM 1203 N N . ALA A 1 150 ? -7.034 0.107 9.504 1.00 93.38 150 ALA A N 1
ATOM 1204 C CA . ALA A 1 150 ? -5.675 -0.296 9.213 1.00 93.38 150 ALA A CA 1
ATOM 1205 C C . ALA A 1 150 ? -4.697 0.876 9.323 1.00 93.38 150 ALA A C 1
ATOM 1207 O O . ALA A 1 150 ? -5.006 2.045 9.090 1.00 93.38 150 ALA A O 1
ATOM 1208 N N . ARG A 1 151 ? -3.463 0.538 9.680 1.00 93.81 151 ARG A N 1
ATOM 1209 C CA . ARG A 1 151 ? -2.314 1.435 9.658 1.00 93.81 151 ARG A CA 1
ATOM 1210 C C . ARG A 1 151 ? -1.319 0.919 8.647 1.00 93.81 151 ARG A C 1
ATOM 1212 O O . ARG A 1 151 ? -0.885 -0.225 8.761 1.00 93.81 151 ARG A O 1
ATOM 1219 N N . LEU A 1 152 ? -0.875 1.793 7.757 1.00 95.44 152 LEU A N 1
ATOM 1220 C CA . LEU A 1 152 ? 0.202 1.507 6.818 1.00 95.44 152 LEU A CA 1
ATOM 1221 C C . LEU A 1 152 ? 1.391 2.411 7.108 1.00 95.44 152 LEU A C 1
ATOM 1223 O O . LEU A 1 152 ? 1.225 3.612 7.324 1.00 95.44 152 LEU A O 1
ATOM 1227 N N . CYS A 1 153 ? 2.594 1.855 7.088 1.00 95.12 153 CYS A N 1
ATOM 1228 C CA . CYS A 1 153 ? 3.825 2.620 7.125 1.00 95.12 153 CYS A CA 1
ATOM 1229 C C . CYS A 1 153 ? 4.696 2.305 5.924 1.00 95.12 153 CYS A C 1
ATOM 1231 O O . CYS A 1 153 ? 4.926 1.145 5.606 1.00 95.12 153 CYS A O 1
ATOM 1233 N N . VAL A 1 154 ? 5.226 3.347 5.297 1.00 94.81 154 VAL A N 1
ATOM 1234 C CA . VAL A 1 154 ? 6.193 3.209 4.209 1.00 94.81 154 VAL A CA 1
ATOM 1235 C C . VAL A 1 154 ? 7.543 2.883 4.809 1.00 94.81 154 VAL A C 1
ATOM 1237 O O . VAL A 1 154 ? 8.238 3.779 5.275 1.00 94.81 154 VAL A O 1
ATOM 1240 N N . SER A 1 155 ? 7.912 1.612 4.799 1.00 95.06 155 SER A N 1
ATOM 1241 C CA . SER A 1 155 ? 9.182 1.147 5.363 1.00 95.06 155 SER A CA 1
ATOM 1242 C C . SER A 1 155 ? 10.329 1.226 4.368 1.00 95.06 155 SER A C 1
ATOM 1244 O O . SER A 1 155 ? 11.486 1.146 4.757 1.00 95.06 155 SER A O 1
ATOM 1246 N N . GLY A 1 156 ? 10.026 1.421 3.086 1.00 94.69 156 GLY A N 1
ATOM 1247 C CA . GLY A 1 156 ? 11.037 1.667 2.074 1.00 94.69 156 GLY A CA 1
ATOM 1248 C C . GLY A 1 156 ? 10.495 1.484 0.669 1.00 94.69 156 GLY A C 1
ATOM 1249 O O . GLY A 1 156 ? 9.285 1.480 0.428 1.00 94.69 156 GLY A O 1
ATOM 1250 N N . PHE A 1 157 ? 11.418 1.320 -0.269 1.00 94.56 157 PHE A N 1
ATOM 1251 C CA . PHE A 1 157 ? 11.102 1.049 -1.660 1.00 94.56 157 PHE A CA 1
ATOM 1252 C C . PHE A 1 157 ? 12.124 0.087 -2.252 1.00 94.56 157 PHE A C 1
ATOM 1254 O O . PHE A 1 157 ? 13.294 0.094 -1.868 1.00 94.56 157 PHE A O 1
ATOM 1261 N N . HIS A 1 158 ? 11.685 -0.677 -3.243 1.00 95.56 158 HIS A N 1
ATOM 1262 C CA . HIS A 1 158 ? 12.567 -1.439 -4.113 1.00 95.56 158 HIS A CA 1
ATOM 1263 C C . HIS A 1 158 ? 12.682 -0.751 -5.469 1.00 95.56 158 HIS A C 1
ATOM 1265 O O . HIS A 1 158 ? 11.716 -0.161 -5.980 1.00 95.56 158 HIS A O 1
ATOM 1271 N N . SER A 1 159 ? 13.867 -0.848 -6.071 1.00 95.38 159 SER A N 1
ATOM 1272 C CA . SER A 1 159 ? 14.057 -0.361 -7.429 1.00 95.38 159 SER A CA 1
ATOM 1273 C C . SER A 1 159 ? 13.326 -1.250 -8.430 1.00 95.38 159 SER A C 1
ATOM 1275 O O . SER A 1 159 ? 13.033 -2.412 -8.155 1.00 95.38 159 SER A O 1
ATOM 1277 N N . SER A 1 160 ? 13.072 -0.730 -9.629 1.00 94.88 160 SER A N 1
ATOM 1278 C CA . SER A 1 160 ? 12.472 -1.493 -10.726 1.00 94.88 160 SER A CA 1
ATOM 1279 C C . SER A 1 160 ? 13.313 -2.695 -11.173 1.00 94.88 160 SER A C 1
ATOM 1281 O O . SER A 1 160 ? 12.850 -3.483 -11.994 1.00 94.88 160 SER A O 1
ATOM 1283 N N . TYR A 1 161 ? 14.563 -2.804 -10.707 1.00 96.75 161 TYR A N 1
ATOM 1284 C CA . TYR A 1 161 ? 15.491 -3.895 -11.027 1.00 96.75 161 TYR A CA 1
ATOM 1285 C C . TYR A 1 161 ? 15.638 -4.904 -9.895 1.00 96.75 161 TYR A C 1
ATOM 1287 O O . TYR A 1 161 ? 16.201 -5.982 -10.109 1.00 96.75 161 TYR A O 1
ATOM 1295 N N . ASP A 1 162 ? 15.168 -4.562 -8.698 1.00 97.31 162 ASP A N 1
ATOM 1296 C CA . ASP A 1 162 ? 15.225 -5.447 -7.552 1.00 97.31 162 ASP A CA 1
ATOM 1297 C C . ASP A 1 162 ? 14.055 -6.429 -7.608 1.00 97.31 162 ASP A C 1
ATOM 1299 O O . ASP A 1 162 ? 12.899 -6.029 -7.619 1.00 97.31 162 ASP A O 1
ATOM 1303 N N . PHE A 1 163 ? 14.355 -7.726 -7.644 1.00 97.19 163 PHE A N 1
ATOM 1304 C CA . PHE A 1 163 ? 13.359 -8.805 -7.648 1.00 97.19 163 PHE A CA 1
ATOM 1305 C C . PHE A 1 163 ? 13.560 -9.772 -6.480 1.00 97.19 163 PHE A C 1
ATOM 1307 O O . PHE A 1 163 ? 13.129 -10.920 -6.546 1.00 97.19 163 PHE A O 1
ATOM 1314 N N . ARG A 1 164 ? 14.278 -9.344 -5.434 1.00 97.19 164 ARG A N 1
ATOM 1315 C CA . ARG A 1 164 ? 14.631 -10.197 -4.288 1.00 97.19 164 ARG A CA 1
ATOM 1316 C C . ARG A 1 164 ? 13.570 -10.192 -3.184 1.00 97.19 164 ARG A C 1
ATOM 1318 O O . ARG A 1 164 ? 13.734 -10.894 -2.193 1.00 97.19 164 ARG A O 1
ATOM 1325 N N . PHE A 1 165 ? 12.510 -9.399 -3.332 1.00 96.38 165 PHE A N 1
ATOM 1326 C CA . PHE A 1 165 ? 11.399 -9.343 -2.385 1.00 96.38 165 PHE A CA 1
ATOM 1327 C C . PHE A 1 165 ? 10.366 -10.445 -2.653 1.00 96.38 165 PHE A C 1
ATOM 1329 O O . PHE A 1 165 ? 10.257 -10.957 -3.769 1.00 96.38 165 PHE A O 1
ATOM 1336 N N . ARG A 1 166 ? 9.594 -10.800 -1.618 1.00 96.75 166 ARG A N 1
ATOM 1337 C CA . ARG A 1 166 ? 8.676 -11.948 -1.625 1.00 96.75 166 ARG A CA 1
ATOM 1338 C C . ARG A 1 166 ? 7.694 -11.887 -2.789 1.00 96.75 166 ARG A C 1
ATOM 1340 O O . ARG A 1 166 ? 7.565 -12.864 -3.503 1.00 96.75 166 ARG A O 1
ATOM 1347 N N . GLU A 1 167 ? 7.050 -10.751 -3.023 1.00 97.12 167 GLU A N 1
ATOM 1348 C CA . GLU A 1 167 ? 6.000 -10.568 -4.035 1.00 97.12 167 GLU A CA 1
ATOM 1349 C C . GLU A 1 167 ? 6.524 -10.576 -5.483 1.00 97.12 167 GLU A C 1
ATOM 1351 O O . GLU A 1 167 ? 5.737 -10.576 -6.430 1.00 97.12 167 GLU A O 1
ATOM 1356 N N . ALA A 1 168 ? 7.844 -10.628 -5.700 1.00 96.12 168 ALA A N 1
ATOM 1357 C CA . ALA A 1 168 ? 8.429 -10.583 -7.038 1.00 96.12 168 ALA A CA 1
ATOM 1358 C C . ALA A 1 168 ? 8.073 -11.806 -7.903 1.00 96.12 168 ALA A C 1
ATOM 1360 O O . ALA A 1 168 ? 8.293 -11.772 -9.118 1.00 96.12 168 ALA A O 1
ATOM 1361 N N . TYR A 1 169 ? 7.528 -12.884 -7.325 1.00 95.31 169 TYR A N 1
ATOM 1362 C CA . TYR A 1 169 ? 7.025 -14.028 -8.097 1.00 95.31 169 TYR A CA 1
ATOM 1363 C C . TYR A 1 169 ? 5.808 -13.671 -8.966 1.00 95.31 169 TYR A C 1
ATOM 1365 O O . TYR A 1 169 ? 5.601 -14.320 -9.985 1.00 95.31 169 TYR A O 1
ATOM 1373 N N . LEU A 1 170 ? 5.053 -12.623 -8.613 1.00 94.06 170 LEU A N 1
ATOM 1374 C CA . LEU A 1 170 ? 3.890 -12.144 -9.374 1.00 94.06 170 LEU A CA 1
ATOM 1375 C C . LEU A 1 170 ? 4.279 -11.375 -10.647 1.00 94.06 170 LEU A C 1
ATOM 1377 O O . LEU A 1 170 ? 3.447 -11.135 -11.517 1.00 94.06 170 LEU A O 1
ATOM 1381 N N . LEU A 1 171 ? 5.543 -10.960 -10.757 1.00 93.62 171 LEU A N 1
ATOM 1382 C CA . LEU A 1 171 ? 6.040 -10.207 -11.903 1.00 93.62 171 LEU A CA 1
ATOM 1383 C C . LEU A 1 171 ? 6.378 -11.145 -13.066 1.00 93.62 171 LEU A C 1
ATOM 1385 O O . LEU A 1 171 ? 7.228 -12.035 -12.932 1.00 93.62 171 LEU A O 1
ATOM 1389 N N . ASP A 1 172 ? 5.784 -10.861 -14.225 1.00 94.44 172 ASP A N 1
ATOM 1390 C CA . ASP A 1 172 ? 6.031 -11.570 -15.480 1.00 94.44 172 ASP A CA 1
ATOM 1391 C C . ASP A 1 172 ? 7.539 -11.601 -15.842 1.00 94.44 172 ASP A C 1
ATOM 1393 O O . ASP A 1 172 ? 8.220 -10.567 -15.779 1.00 94.44 172 ASP A O 1
ATOM 1397 N N . PRO A 1 173 ? 8.106 -12.760 -16.237 1.00 96.38 173 PRO A N 1
ATOM 1398 C CA . PRO A 1 173 ? 9.507 -12.854 -16.651 1.00 96.38 173 PRO A CA 1
ATOM 1399 C C . PRO A 1 173 ? 9.873 -11.950 -17.838 1.00 96.38 173 PRO A C 1
ATOM 1401 O O . PRO A 1 173 ? 10.978 -11.397 -17.871 1.00 96.38 173 PRO A O 1
ATOM 1404 N N . GLY A 1 174 ? 8.959 -11.769 -18.796 1.00 96.44 174 GLY A N 1
ATOM 1405 C CA . GLY A 1 174 ? 9.130 -10.852 -19.922 1.00 96.44 174 GLY A CA 1
ATOM 1406 C C . GLY A 1 174 ? 9.224 -9.402 -19.454 1.00 96.44 174 GLY A C 1
ATOM 1407 O O . GLY A 1 174 ? 10.145 -8.683 -19.850 1.00 96.44 174 GLY A O 1
ATOM 1408 N N . TRP A 1 175 ? 8.359 -8.999 -18.524 1.00 94.31 175 TRP A N 1
ATOM 1409 C CA . TRP A 1 175 ? 8.411 -7.695 -17.868 1.00 94.31 175 TRP A CA 1
ATOM 1410 C C . TRP A 1 175 ? 9.737 -7.481 -17.126 1.00 94.31 175 TRP A C 1
ATOM 1412 O O . TRP A 1 175 ? 10.373 -6.442 -17.310 1.00 94.31 175 TRP A O 1
ATOM 1422 N N . LYS A 1 176 ? 10.225 -8.478 -16.368 1.00 95.88 176 LYS A N 1
ATOM 1423 C CA . LYS A 1 176 ? 11.532 -8.413 -15.673 1.00 95.88 176 LYS A CA 1
ATOM 1424 C C . LYS A 1 176 ? 12.698 -8.203 -16.640 1.00 95.88 176 LYS A C 1
ATOM 1426 O O . LYS A 1 176 ? 13.652 -7.491 -16.319 1.00 95.88 176 LYS A O 1
ATOM 1431 N N . LYS A 1 177 ? 12.646 -8.824 -17.822 1.00 96.81 177 LYS A N 1
ATOM 1432 C CA . LYS A 1 177 ? 13.649 -8.629 -18.879 1.00 96.81 177 LYS A CA 1
ATOM 1433 C C . LYS A 1 177 ? 13.532 -7.240 -19.503 1.00 96.81 177 LYS A C 1
ATOM 1435 O O . LYS A 1 177 ? 14.543 -6.562 -19.657 1.00 96.81 177 LYS A O 1
ATOM 1440 N N . MET A 1 178 ? 12.312 -6.817 -19.829 1.00 96.19 178 MET A N 1
ATOM 1441 C CA . MET A 1 178 ? 12.026 -5.518 -20.437 1.00 96.19 178 MET A CA 1
ATOM 1442 C C . MET A 1 178 ? 12.447 -4.361 -19.527 1.00 96.19 178 MET A C 1
ATOM 1444 O O . MET A 1 178 ? 13.063 -3.409 -19.997 1.00 96.19 178 MET A O 1
ATOM 1448 N N . VAL A 1 179 ? 12.131 -4.416 -18.230 1.00 94.56 179 VAL A N 1
ATOM 1449 C CA . VAL A 1 179 ? 12.404 -3.295 -17.323 1.00 94.56 179 VAL A CA 1
ATOM 1450 C C . VAL A 1 179 ? 13.904 -3.032 -17.196 1.00 94.56 179 VAL A C 1
ATOM 1452 O O . VAL A 1 179 ? 14.299 -1.875 -17.226 1.00 94.56 179 VAL A O 1
ATOM 1455 N N . LYS A 1 180 ? 14.744 -4.077 -17.208 1.00 95.44 180 LYS A N 1
ATOM 1456 C CA . LYS A 1 180 ? 16.217 -3.972 -17.196 1.00 95.44 180 LYS A CA 1
ATOM 1457 C C . LYS A 1 180 ? 16.823 -3.274 -18.420 1.00 95.44 180 LYS A C 1
ATOM 1459 O O . LYS A 1 180 ? 18.003 -2.947 -18.399 1.00 95.44 180 LYS A O 1
ATOM 1464 N N . GLN A 1 181 ? 16.047 -3.077 -19.486 1.00 96.69 181 GLN A N 1
ATOM 1465 C CA . GLN A 1 181 ? 16.470 -2.358 -20.693 1.00 96.69 181 GLN A CA 1
ATOM 1466 C C . GLN A 1 181 ? 16.110 -0.866 -20.651 1.00 96.69 181 GLN A C 1
ATOM 1468 O O . GLN A 1 181 ? 16.403 -0.141 -21.599 1.00 96.69 181 GLN A O 1
ATOM 1473 N N . ARG A 1 182 ? 15.421 -0.411 -19.600 1.00 93.19 182 ARG A N 1
ATOM 1474 C CA . ARG A 1 182 ? 14.975 0.979 -19.444 1.00 93.19 182 ARG A CA 1
ATOM 1475 C C . ARG A 1 182 ? 15.909 1.730 -18.495 1.00 93.19 182 ARG A C 1
ATOM 1477 O O . ARG A 1 182 ? 16.990 1.261 -18.176 1.00 93.19 182 ARG A O 1
ATOM 1484 N N . GLU A 1 183 ? 15.530 2.931 -18.085 1.00 93.94 183 GLU A N 1
ATOM 1485 C CA . GLU A 1 183 ? 16.183 3.596 -16.960 1.00 93.94 183 GLU A CA 1
ATOM 1486 C C . GLU A 1 183 ? 15.704 2.968 -15.642 1.00 93.94 183 GLU A C 1
ATOM 1488 O O . GLU A 1 183 ? 14.513 2.673 -15.481 1.00 93.94 183 GLU A O 1
ATOM 1493 N N . GLU A 1 184 ? 16.619 2.772 -14.690 1.00 93.06 184 GLU A N 1
ATOM 1494 C CA . GLU A 1 184 ? 16.267 2.251 -13.372 1.00 93.06 184 GLU A CA 1
ATOM 1495 C C . GLU A 1 184 ? 15.449 3.274 -12.576 1.00 93.06 184 GLU A C 1
ATOM 1497 O O . GLU A 1 184 ? 15.885 4.395 -12.311 1.00 93.06 184 GLU A O 1
ATOM 1502 N N . LYS A 1 185 ? 14.286 2.850 -12.085 1.00 91.25 185 LYS A N 1
ATOM 1503 C CA . LYS A 1 185 ? 13.490 3.622 -11.131 1.00 91.25 185 LYS A CA 1
ATOM 1504 C C . LYS A 1 185 ? 13.789 3.129 -9.723 1.00 91.25 185 LYS A C 1
ATOM 1506 O O . LYS A 1 185 ? 13.334 2.058 -9.343 1.00 91.25 185 LYS A O 1
ATOM 1511 N N . ARG A 1 186 ? 14.522 3.914 -8.927 1.00 90.75 186 ARG A N 1
ATOM 1512 C CA . ARG A 1 186 ? 14.949 3.523 -7.564 1.00 90.75 186 ARG A CA 1
ATOM 1513 C C . ARG A 1 186 ? 13.812 3.315 -6.560 1.00 90.75 186 ARG A C 1
ATOM 1515 O O . ARG A 1 186 ? 13.985 2.581 -5.599 1.00 90.75 186 ARG A O 1
ATOM 1522 N N . HIS A 1 187 ? 12.663 3.942 -6.786 1.00 91.06 187 HIS A N 1
ATOM 1523 C CA . HIS A 1 187 ? 11.510 3.882 -5.890 1.00 91.06 187 HIS A CA 1
ATOM 1524 C C . HIS A 1 187 ? 10.276 3.439 -6.677 1.00 91.06 187 HIS A C 1
ATOM 1526 O O . HIS A 1 187 ? 9.411 4.255 -7.007 1.00 91.06 187 HIS A O 1
ATOM 1532 N N . TYR A 1 188 ? 10.252 2.168 -7.068 1.00 92.12 188 TYR A N 1
ATOM 1533 C CA . TYR A 1 188 ? 9.238 1.655 -7.982 1.00 92.12 188 TYR A CA 1
ATOM 1534 C C . TYR A 1 188 ? 8.221 0.766 -7.271 1.00 92.12 188 TYR A C 1
ATOM 1536 O O . TYR A 1 188 ? 7.024 1.043 -7.321 1.00 92.12 188 TYR A O 1
ATOM 1544 N N . HIS A 1 189 ? 8.692 -0.255 -6.559 1.00 94.44 189 HIS A N 1
ATOM 1545 C CA . HIS A 1 189 ? 7.835 -1.045 -5.680 1.00 94.44 189 HIS A CA 1
ATOM 1546 C C . HIS A 1 189 ? 7.887 -0.438 -4.276 1.00 94.44 189 HIS A C 1
ATOM 1548 O O . HIS A 1 189 ? 8.961 -0.039 -3.817 1.00 94.44 189 HIS A O 1
ATOM 1554 N N . ILE A 1 190 ? 6.747 -0.339 -3.604 1.00 94.81 190 ILE A N 1
ATOM 1555 C CA . ILE A 1 190 ? 6.644 0.258 -2.269 1.00 94.81 190 ILE A CA 1
ATOM 1556 C C . ILE A 1 190 ? 6.610 -0.847 -1.219 1.00 94.81 190 ILE A C 1
ATOM 1558 O O . ILE A 1 190 ? 5.809 -1.770 -1.323 1.00 94.81 190 ILE A O 1
ATOM 1562 N N . LEU A 1 191 ? 7.480 -0.753 -0.214 1.00 96.12 191 LEU A N 1
ATOM 1563 C CA . LEU A 1 191 ? 7.481 -1.657 0.930 1.00 96.12 191 LEU A CA 1
ATOM 1564 C C . LEU A 1 191 ? 6.652 -1.037 2.053 1.00 96.12 191 LEU A C 1
ATOM 1566 O O . LEU A 1 191 ? 6.961 0.061 2.528 1.00 96.12 191 LEU A O 1
ATOM 1570 N N . LEU A 1 192 ? 5.614 -1.755 2.473 1.00 96.19 192 LEU A N 1
ATOM 1571 C CA . LEU A 1 192 ? 4.695 -1.330 3.517 1.00 96.19 192 LEU A CA 1
ATOM 1572 C C . LEU A 1 192 ? 4.742 -2.283 4.709 1.00 96.19 192 LEU A C 1
ATOM 1574 O O . LEU A 1 192 ? 4.508 -3.482 4.551 1.00 96.19 192 LEU A O 1
ATOM 1578 N N . ASP A 1 193 ? 4.956 -1.732 5.901 1.00 95.56 193 ASP A N 1
ATOM 1579 C CA . ASP A 1 193 ? 4.561 -2.390 7.145 1.00 95.56 193 ASP A CA 1
ATOM 1580 C C . ASP A 1 193 ? 3.102 -2.058 7.414 1.00 95.56 193 ASP A C 1
ATOM 1582 O O . ASP A 1 193 ? 2.708 -0.888 7.392 1.00 95.56 193 ASP A O 1
ATOM 1586 N N . TRP A 1 194 ? 2.301 -3.065 7.725 1.00 95.38 194 TRP A N 1
ATOM 1587 C CA . TRP A 1 194 ? 0.876 -2.874 7.928 1.00 95.38 194 TRP A CA 1
ATOM 1588 C C . TRP A 1 194 ? 0.379 -3.520 9.211 1.00 95.38 194 TRP A C 1
ATOM 1590 O O . TRP A 1 194 ? 0.976 -4.441 9.777 1.00 95.38 194 TRP A O 1
ATOM 1600 N N . THR A 1 195 ? -0.710 -2.968 9.730 1.00 93.62 195 THR A N 1
ATOM 1601 C CA . THR A 1 195 ? -1.430 -3.500 10.884 1.00 93.62 195 THR A CA 1
ATOM 1602 C C . THR A 1 195 ? -2.916 -3.286 10.662 1.00 93.62 195 THR A C 1
ATOM 1604 O O . THR A 1 195 ? -3.325 -2.144 10.480 1.00 93.62 195 THR A O 1
ATOM 1607 N N . VAL A 1 196 ? -3.698 -4.359 10.689 1.00 93.19 196 VAL A N 1
ATOM 1608 C CA . VAL A 1 196 ? -5.164 -4.326 10.649 1.00 93.19 196 VAL A CA 1
ATOM 1609 C C . VAL A 1 196 ? -5.675 -4.550 12.067 1.00 93.19 196 VAL A C 1
ATOM 1611 O O . VAL A 1 196 ? -5.280 -5.509 12.732 1.00 93.19 196 VAL A O 1
ATOM 1614 N N . PHE A 1 197 ? -6.522 -3.650 12.550 1.00 90.00 197 PHE A N 1
ATOM 1615 C CA . PHE A 1 197 ? -7.155 -3.727 13.862 1.00 90.00 197 PHE A CA 1
ATOM 1616 C C . PHE A 1 197 ? -8.554 -4.319 13.683 1.00 90.00 197 PHE A C 1
ATOM 1618 O O . PHE A 1 197 ? -9.459 -3.640 13.202 1.00 90.00 197 PHE A O 1
ATOM 1625 N N . ARG A 1 198 ? -8.725 -5.595 14.045 1.00 87.31 198 ARG A N 1
ATOM 1626 C CA . ARG A 1 198 ? -10.007 -6.300 13.926 1.00 87.31 198 ARG A CA 1
ATOM 1627 C C . ARG A 1 198 ? -10.875 -6.035 15.151 1.00 87.31 198 ARG A C 1
ATOM 1629 O O . ARG A 1 198 ? -10.361 -5.915 16.264 1.00 87.31 198 ARG A O 1
ATOM 1636 N N . GLY A 1 199 ? -12.191 -6.000 14.946 1.00 77.56 199 GLY A N 1
ATOM 1637 C CA . GLY A 1 199 ? -13.167 -5.842 16.032 1.00 77.56 199 GLY A CA 1
ATOM 1638 C C . GLY A 1 199 ? -13.196 -4.442 16.648 1.00 77.56 199 GLY A C 1
ATOM 1639 O O . GLY A 1 199 ? -13.710 -4.270 17.751 1.00 77.56 199 GLY A O 1
ATOM 1640 N N . PHE A 1 200 ? -12.630 -3.452 15.957 1.00 73.69 200 PHE A N 1
ATOM 1641 C CA . PHE A 1 200 ? -12.764 -2.053 16.328 1.00 73.69 200 PHE A CA 1
ATOM 1642 C C . PHE A 1 200 ? -14.081 -1.522 15.751 1.00 73.69 200 PHE A C 1
ATOM 1644 O O . PHE A 1 200 ? -14.249 -1.500 14.534 1.00 73.69 200 PHE A O 1
ATOM 1651 N N . ASP A 1 201 ? -15.024 -1.150 16.616 1.00 68.81 201 ASP A N 1
ATOM 1652 C CA . ASP A 1 201 ? -16.307 -0.602 16.180 1.00 68.81 201 ASP A CA 1
ATOM 1653 C C . ASP A 1 201 ? -16.117 0.842 15.695 1.00 68.81 201 ASP A C 1
ATOM 1655 O O . ASP A 1 201 ? -15.719 1.722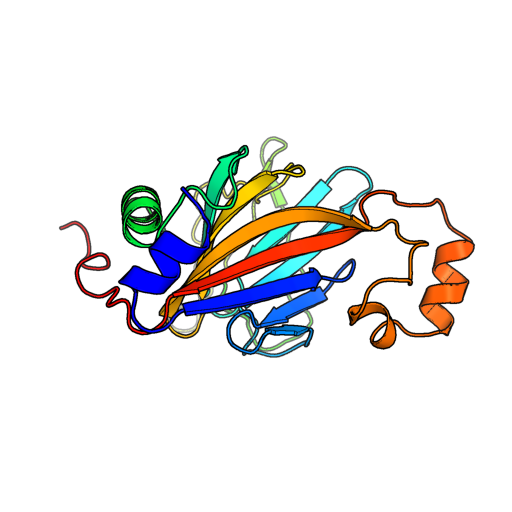 16.462 1.00 68.81 201 ASP A O 1
ATOM 1659 N N . LEU A 1 202 ? -16.358 1.072 14.403 1.00 69.25 202 LEU A N 1
ATOM 1660 C CA . LEU A 1 202 ? -16.286 2.397 13.787 1.00 69.25 202 LEU A CA 1
ATOM 1661 C C . LEU A 1 202 ? -17.584 3.198 13.969 1.00 69.25 202 LEU A C 1
ATOM 1663 O O . LEU A 1 202 ? -17.565 4.413 13.771 1.00 69.25 202 LEU A O 1
ATOM 1667 N N . MET A 1 203 ? -18.686 2.555 14.378 1.00 62.38 203 MET A N 1
ATOM 1668 C CA . MET A 1 203 ? -20.010 3.181 14.504 1.00 62.38 203 MET A CA 1
ATOM 1669 C C . MET A 1 203 ? -20.019 4.451 15.375 1.00 62.38 203 MET A C 1
ATOM 1671 O O . MET A 1 203 ? -20.612 5.431 14.933 1.00 62.38 203 MET A O 1
ATOM 1675 N N . PRO A 1 204 ? -19.315 4.534 16.529 1.00 58.88 204 PRO A N 1
ATOM 1676 C CA . PRO A 1 204 ? -19.317 5.744 17.362 1.00 58.88 204 PRO A CA 1
ATOM 1677 C C . PRO A 1 204 ? -18.658 6.970 16.711 1.00 58.88 204 PRO A C 1
ATOM 1679 O O . PRO A 1 204 ? -18.749 8.069 17.247 1.00 58.88 204 PRO A O 1
ATOM 1682 N N . TYR A 1 205 ? -17.931 6.778 15.608 1.00 56.88 205 TYR A N 1
ATOM 1683 C CA . TYR A 1 205 ? -17.099 7.804 14.974 1.00 56.88 205 TYR A CA 1
ATOM 1684 C C . TYR A 1 205 ? -17.568 8.175 13.564 1.00 56.88 205 TYR A C 1
ATOM 1686 O O . TYR A 1 205 ? -17.039 9.116 12.979 1.00 56.88 205 TYR A O 1
ATOM 1694 N N . MET A 1 206 ? -18.530 7.433 13.008 1.00 55.75 206 MET A N 1
ATOM 1695 C CA . MET A 1 206 ? -19.102 7.689 11.681 1.00 55.75 206 MET A CA 1
ATOM 1696 C C . MET A 1 206 ? -20.484 8.354 11.745 1.00 55.75 206 MET A C 1
ATOM 1698 O O . MET A 1 206 ? -21.088 8.581 10.696 1.00 55.75 206 MET A O 1
ATOM 1702 N N . GLU A 1 207 ? -20.992 8.679 12.940 1.00 49.44 207 GLU A N 1
ATOM 1703 C CA . GLU A 1 207 ? -22.188 9.513 13.062 1.00 49.44 207 GLU A CA 1
ATOM 1704 C C . GLU A 1 207 ? -21.920 10.880 12.418 1.00 49.44 207 GLU A C 1
ATOM 1706 O O . GLU A 1 207 ? -20.950 11.571 12.739 1.00 49.44 207 GLU A O 1
ATOM 1711 N N . SER A 1 208 ? -22.761 11.213 11.435 1.00 42.97 208 SER A N 1
ATOM 1712 C CA . SER A 1 208 ? -22.713 12.457 10.670 1.00 42.97 208 SER A CA 1
ATOM 1713 C C . SER A 1 208 ? -22.614 13.651 11.619 1.00 42.97 208 SER A C 1
ATOM 1715 O O . SER A 1 208 ? -23.417 13.719 12.549 1.00 42.97 208 SER A O 1
ATOM 1717 N N . PRO A 1 209 ? -21.717 14.627 11.381 1.00 46.16 209 PRO A N 1
ATOM 1718 C CA . PRO A 1 209 ? -21.901 15.934 11.992 1.00 46.16 209 PRO A CA 1
ATOM 1719 C C . PRO A 1 209 ? -23.288 16.449 11.572 1.00 46.16 209 PRO A C 1
ATOM 1721 O O . PRO A 1 209 ? -23.609 16.433 10.379 1.00 46.16 209 PRO A O 1
ATOM 1724 N N . GLU A 1 210 ? -24.122 16.789 12.556 1.00 41.81 210 GLU A N 1
ATOM 1725 C CA . GLU A 1 210 ? -25.410 17.473 12.356 1.00 41.81 210 GLU A CA 1
ATOM 1726 C C . GLU A 1 210 ? -25.233 18.838 11.674 1.00 41.81 210 GLU A C 1
ATOM 1728 O O . GLU A 1 210 ? -24.213 19.523 11.940 1.00 41.81 210 GLU A O 1
#

Nearest PDB structures (foldseek):
  1p91-assembly1_B  TM=5.461E-01  e=9.931E+00  Escherichia coli
  4mh1-assembly1_B-2  TM=1.135E-01  e=2.653E+00  Ketogulonicigenium vulgare Y25

Solvent-accessible surface area (backbone atoms only — not comparable to full-atom values): 12380 Å² total; per-residue (Å²): 117,63,60,63,60,48,40,65,71,50,80,40,51,49,73,53,75,48,59,50,51,43,74,37,33,32,18,72,93,80,70,40,82,42,94,55,83,74,20,20,34,38,36,36,62,82,48,102,82,41,37,37,61,42,48,27,54,57,5,37,73,46,82,74,48,74,50,64,63,49,71,62,38,71,67,63,41,45,71,69,44,65,80,62,77,84,58,74,44,80,79,69,96,51,101,74,73,65,81,58,70,44,70,55,95,91,36,65,34,62,73,57,80,46,82,53,93,94,41,77,48,81,58,83,56,74,83,48,74,64,57,51,77,75,54,71,30,29,23,31,38,32,37,35,55,84,64,38,45,31,41,40,18,28,74,39,55,36,29,62,76,62,64,85,55,85,60,43,79,79,55,53,70,67,55,61,57,53,46,69,74,55,79,83,39,65,73,36,23,42,28,32,39,40,37,40,42,44,93,59,81,59,69,92,68,66,66,71,84,130

Foldseek 3Di:
DPLVPQCVVLVDKDWDKDWAFQFWFAQQPVRDTDDDLNTQWTWHDPDLQWIFIDGANQKAKDFQDAADLSPDHPVNLLVSCLPDPGDYQDDDPDPPPDQPQDQDPNATFGWHFDCDPNDTDTDRDDRDDGPIDDAARTKMWMQGSVRWTKIKGFNHAAKLQDQPDPCSVVDDPVSNVVSVVDDIRRHRITMIIMMIRPPDDCVVSPPDDD

Radius of gyration: 17.83 Å; Cα contacts (8 Å, |Δi|>4): 408; chains: 1; bounding box: 48×40×44 Å

pLDDT: mean 74.34, std 21.77, range [30.64, 97.31]

Secondary structure (DSSP, 8-state):
--THHHHHHSSSEEEEEEEE-SSEEEBTTTTB---STT--EEEE--SSS--EEEE-TT-EEEEEEES-GGG--HHHHHHHHTT---------SSTT----EEEETTEEEEPPEEEETTEEEE--------S-S--TTEEEEEE-TTS-EEEEEEEEEE-TT---SGGGGGS-HHHHHHHTTS---SS-EEEEEEEEETT---GGG-SPP-

Mean predicted aligned error: 10.67 Å

Sequence (210 aa):
IPSDYYCYKSKTCERGTTTVLGTWQWDIDTNQLATSRTTDLWWSHTNHNEREMVPVNGAFIKRIAQGGCYKYGPNEIMEKVNDFTPYIVEENTDTTLRQKRTILNSKPVYELNELINGGFSKQPVKEMMPLSVFKEGSVFAVITNQGQLARLCVSGFHSSYDFRFREAYLLDPGWKKMVKQREEKRHYHILLDWTVFRGFDLMPYMESPE